Protein AF-A0A239V6V2-F1 (afdb_monomer)

Structure (mmCIF, N/CA/C/O backbone):
data_AF-A0A239V6V2-F1
#
_entry.id   AF-A0A239V6V2-F1
#
loop_
_atom_site.group_PDB
_atom_site.id
_atom_site.type_symbol
_atom_site.label_atom_id
_atom_site.label_alt_id
_atom_site.label_comp_id
_atom_site.label_asym_id
_atom_site.label_entity_id
_atom_site.label_seq_id
_atom_site.pdbx_PDB_ins_code
_atom_site.Cartn_x
_atom_site.Cartn_y
_atom_site.Cartn_z
_atom_site.occupancy
_atom_site.B_iso_or_equiv
_atom_site.auth_seq_id
_atom_site.auth_comp_id
_atom_site.auth_asym_id
_atom_site.auth_atom_id
_atom_site.pdbx_PDB_model_num
ATOM 1 N N . MET A 1 1 ? -38.217 -16.674 -30.788 1.00 39.78 1 MET A N 1
ATOM 2 C CA . MET A 1 1 ? -37.330 -15.837 -29.953 1.00 39.78 1 MET A CA 1
ATOM 3 C C . MET A 1 1 ? -36.295 -15.207 -30.870 1.00 39.78 1 MET A C 1
ATOM 5 O O . MET A 1 1 ? -35.362 -15.869 -31.295 1.00 39.78 1 MET A O 1
ATOM 9 N N . THR A 1 2 ? -36.554 -13.978 -31.305 1.00 39.53 2 THR A N 1
ATOM 10 C CA . THR A 1 2 ? -35.719 -13.227 -32.250 1.00 39.53 2 THR A CA 1
ATOM 11 C C . THR A 1 2 ? -34.692 -12.408 -31.475 1.00 39.53 2 THR A C 1
ATOM 13 O O . THR A 1 2 ? -35.065 -11.513 -30.722 1.00 39.53 2 THR A O 1
ATOM 16 N N . HIS A 1 3 ? -33.405 -12.705 -31.650 1.00 40.75 3 HIS A N 1
ATOM 17 C CA . HIS A 1 3 ? -32.315 -11.921 -31.071 1.00 40.75 3 HIS A CA 1
ATOM 18 C C . HIS A 1 3 ? -32.108 -10.639 -31.889 1.00 40.75 3 HIS A C 1
ATOM 20 O O . HIS A 1 3 ? -31.806 -10.706 -33.078 1.00 40.75 3 HIS A O 1
ATOM 26 N N . HIS A 1 4 ? -32.281 -9.471 -31.271 1.00 48.00 4 HIS A N 1
ATOM 27 C CA . HIS A 1 4 ? -31.885 -8.188 -31.856 1.00 48.00 4 HIS A CA 1
ATOM 28 C C . HIS A 1 4 ? -30.461 -7.857 -31.408 1.00 48.00 4 HIS A C 1
ATOM 30 O O . HIS A 1 4 ? -30.205 -7.637 -30.227 1.00 48.00 4 HIS A O 1
ATOM 36 N N . ARG A 1 5 ? -29.527 -7.851 -32.364 1.00 59.03 5 ARG A N 1
ATOM 37 C CA . ARG A 1 5 ? -28.168 -7.339 -32.175 1.00 59.03 5 ARG A CA 1
ATOM 38 C C . ARG A 1 5 ? -28.206 -5.821 -32.342 1.00 59.03 5 ARG A C 1
ATOM 40 O O . ARG A 1 5 ? -28.322 -5.340 -33.463 1.00 59.03 5 ARG A O 1
ATOM 47 N N . PHE A 1 6 ? -28.123 -5.081 -31.241 1.00 51.56 6 PHE A N 1
ATOM 48 C CA . PHE A 1 6 ? -27.869 -3.642 -31.269 1.00 51.56 6 PHE A CA 1
ATOM 49 C C . PHE A 1 6 ? -26.359 -3.408 -31.187 1.00 51.56 6 PHE A C 1
ATOM 51 O O . PHE A 1 6 ? -25.752 -3.583 -30.135 1.00 51.56 6 PHE A O 1
ATOM 58 N N . ALA A 1 7 ? -25.754 -3.036 -32.314 1.00 46.84 7 ALA A N 1
ATOM 59 C CA . ALA A 1 7 ? -24.428 -2.436 -32.350 1.00 46.84 7 ALA A CA 1
ATOM 60 C C . ALA A 1 7 ? -24.602 -0.920 -32.183 1.00 46.84 7 ALA A C 1
ATOM 62 O O . ALA A 1 7 ? -25.070 -0.248 -33.100 1.00 46.84 7 ALA A O 1
ATOM 63 N N . ALA A 1 8 ? -24.273 -0.391 -31.006 1.00 47.44 8 ALA A N 1
ATOM 64 C CA . ALA A 1 8 ? -24.189 1.045 -30.771 1.00 47.44 8 ALA A CA 1
ATOM 65 C C . ALA A 1 8 ? -22.711 1.450 -30.798 1.00 47.44 8 ALA A C 1
ATOM 67 O O . ALA A 1 8 ? -21.979 1.235 -29.836 1.00 47.44 8 ALA A O 1
ATOM 68 N N . ALA A 1 9 ? -22.270 1.999 -31.928 1.00 49.59 9 ALA A N 1
ATOM 69 C CA . ALA A 1 9 ? -20.997 2.696 -32.028 1.00 49.59 9 ALA A CA 1
ATOM 70 C C . ALA A 1 9 ? -21.157 4.070 -31.363 1.00 49.59 9 ALA A C 1
ATOM 72 O O . ALA A 1 9 ? -21.858 4.936 -31.886 1.00 49.59 9 ALA A O 1
ATOM 73 N N . VAL A 1 10 ? -20.549 4.255 -30.192 1.00 55.66 10 VAL A N 1
ATOM 74 C CA . VAL A 1 10 ? -20.477 5.561 -29.530 1.00 55.66 10 VAL A CA 1
ATOM 75 C C . VAL A 1 10 ? -19.143 6.196 -29.895 1.00 55.66 10 VAL A C 1
ATOM 77 O O . VAL A 1 10 ? -18.094 5.841 -29.366 1.00 55.66 10 VAL A O 1
ATOM 80 N N . SER A 1 11 ? -19.194 7.127 -30.842 1.00 51.78 11 SER A N 1
ATOM 81 C CA . SER A 1 11 ? -18.078 7.994 -31.205 1.00 51.78 11 SER A CA 1
ATOM 82 C C . SER A 1 11 ? -17.883 9.037 -30.103 1.00 51.78 11 SER A C 1
ATOM 84 O O . SER A 1 11 ? -18.694 9.952 -29.964 1.00 51.78 11 SER A O 1
ATOM 86 N N . LEU A 1 12 ? -16.824 8.902 -29.304 1.00 58.75 12 LEU A N 1
ATOM 87 C CA . LEU A 1 12 ? -16.476 9.869 -28.263 1.00 58.75 12 LEU A CA 1
ATOM 88 C C . LEU A 1 12 ? -15.606 10.983 -28.864 1.00 58.75 12 LEU A C 1
ATOM 90 O O . LEU A 1 12 ? -14.390 10.855 -28.985 1.00 58.75 12 LEU A O 1
ATOM 94 N N . THR A 1 13 ? -16.233 12.083 -29.279 1.00 53.97 13 THR A N 1
ATOM 95 C CA . THR A 1 13 ? -15.527 13.302 -29.700 1.00 53.97 13 THR A CA 1
ATOM 96 C C . THR A 1 13 ? -15.156 14.118 -28.462 1.00 53.97 13 THR A C 1
ATOM 98 O O . THR A 1 13 ? -16.008 14.767 -27.860 1.00 53.97 13 THR A O 1
ATOM 101 N N . CYS A 1 14 ? -13.884 14.085 -28.066 1.00 50.19 14 CYS A N 1
ATOM 102 C CA . CYS A 1 14 ? -13.370 14.877 -26.952 1.00 50.19 14 CYS A CA 1
ATOM 103 C C . CYS A 1 14 ? -12.958 16.271 -27.456 1.00 50.19 14 CYS A C 1
ATOM 105 O O . CYS A 1 14 ? -11.919 16.429 -28.093 1.00 50.19 14 CYS A O 1
ATOM 107 N N . ALA A 1 15 ? -13.784 17.289 -27.204 1.00 51.62 15 ALA A N 1
ATOM 108 C CA . ALA A 1 15 ? -13.425 18.685 -27.444 1.00 51.62 15 ALA A CA 1
ATOM 109 C C . ALA A 1 15 ? -12.647 19.227 -26.233 1.00 51.62 15 ALA A C 1
ATOM 111 O O . ALA A 1 15 ? -13.231 19.481 -25.180 1.00 51.62 15 ALA A O 1
ATOM 112 N N . LEU A 1 16 ? -11.330 19.407 -26.372 1.00 58.69 16 LEU A N 1
ATOM 113 C CA . LEU A 1 16 ? -10.524 20.134 -25.389 1.00 58.69 16 LEU A CA 1
ATOM 114 C C . LEU A 1 16 ? -10.791 21.638 -25.532 1.00 58.69 16 LEU A C 1
ATOM 116 O O . LEU A 1 16 ? -10.367 22.267 -26.501 1.00 58.69 16 LEU A O 1
ATOM 120 N N . ALA A 1 17 ? -11.458 22.231 -24.544 1.00 56.56 17 ALA A N 1
ATOM 121 C CA . ALA A 1 17 ? -11.473 23.676 -24.367 1.00 56.56 17 ALA A CA 1
ATOM 122 C C . ALA A 1 17 ? -10.225 24.093 -23.570 1.00 56.56 17 ALA A C 1
ATOM 124 O O . ALA A 1 17 ? -10.177 23.936 -22.351 1.00 56.56 17 ALA A O 1
ATOM 125 N N . LEU A 1 18 ? -9.210 24.634 -24.253 1.00 52.28 18 LEU A N 1
ATOM 126 C CA . LEU A 1 18 ? -8.136 25.381 -23.596 1.00 52.28 18 LEU A CA 1
ATOM 127 C C . LEU A 1 18 ? -8.706 26.716 -23.098 1.00 52.28 18 LEU A C 1
ATOM 129 O O . LEU A 1 18 ? -8.823 27.680 -23.855 1.00 52.28 18 LEU A O 1
ATOM 133 N N . ALA A 1 19 ? -9.027 26.789 -21.810 1.00 59.28 19 ALA A N 1
ATOM 134 C CA . ALA A 1 19 ? -9.155 28.063 -21.120 1.00 59.28 19 ALA A CA 1
ATOM 135 C C . ALA A 1 19 ? -7.745 28.628 -20.882 1.00 59.28 19 ALA A C 1
ATOM 137 O O . ALA A 1 19 ? -7.104 28.364 -19.867 1.00 59.28 19 ALA A O 1
ATOM 138 N N . GLY A 1 20 ? -7.243 29.384 -21.859 1.00 42.19 20 GLY A N 1
ATOM 139 C CA . GLY A 1 20 ? -6.102 30.267 -21.665 1.00 42.19 20 GLY A CA 1
ATOM 140 C C . GLY A 1 20 ? -6.514 31.447 -20.789 1.00 42.19 20 GLY A C 1
ATOM 141 O O . GLY A 1 20 ? -7.475 32.145 -21.108 1.00 42.19 20 GLY A O 1
ATOM 142 N N . CYS A 1 21 ? -5.782 31.685 -19.702 1.00 54.56 21 CYS A N 1
ATOM 143 C CA . CYS A 1 21 ? -5.901 32.919 -18.937 1.00 54.56 21 CYS A CA 1
ATOM 144 C C . CYS A 1 21 ? -4.622 33.738 -19.094 1.00 54.56 21 CYS A C 1
ATOM 146 O O . CYS A 1 21 ? -3.504 33.241 -18.949 1.00 54.56 21 CYS A O 1
ATOM 148 N N . GLY A 1 22 ? -4.839 34.984 -19.496 1.00 42.94 22 GLY A N 1
ATOM 149 C CA . GLY A 1 22 ? -3.859 35.910 -20.023 1.00 42.94 22 GLY A CA 1
ATOM 150 C C . GLY A 1 22 ? -2.953 36.572 -18.985 1.00 42.94 22 GLY A C 1
ATOM 151 O O . GLY A 1 22 ? -3.259 36.720 -17.808 1.00 42.94 22 GLY A O 1
ATOM 152 N N . LYS A 1 23 ? -1.826 36.999 -19.546 1.00 44.81 23 LYS A N 1
ATOM 153 C CA . LYS A 1 23 ? -0.711 37.821 -19.073 1.00 44.81 23 LYS A CA 1
ATOM 154 C C . LYS A 1 23 ? -1.104 39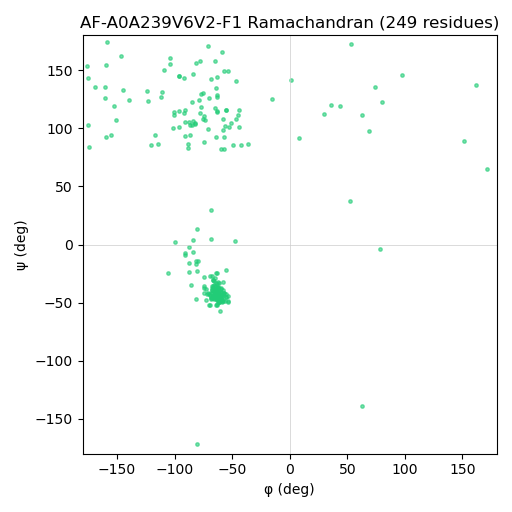.116 -18.335 1.00 44.81 23 LYS A C 1
ATOM 156 O O . LYS A 1 23 ? -1.894 39.893 -18.858 1.00 44.81 23 LYS A O 1
ATOM 161 N N . SER A 1 24 ? -0.364 39.440 -17.268 1.00 48.59 24 SER A N 1
ATOM 162 C CA . SER A 1 24 ? -0.141 40.822 -16.802 1.00 48.59 24 SER A CA 1
ATOM 163 C C . SER A 1 24 ? 1.362 41.118 -16.726 1.00 48.59 24 SER A C 1
ATOM 165 O O . SER A 1 24 ? 2.141 40.302 -16.236 1.00 48.59 24 SER A O 1
ATOM 167 N N . ALA A 1 25 ? 1.775 42.257 -17.285 1.00 57.06 25 ALA A N 1
ATOM 168 C CA . ALA A 1 25 ? 3.162 42.701 -17.447 1.00 57.06 25 ALA A CA 1
ATOM 169 C C . ALA A 1 25 ? 3.551 43.791 -16.424 1.00 57.06 25 ALA A C 1
ATOM 171 O O . ALA A 1 25 ? 2.675 44.546 -16.005 1.00 57.06 25 ALA A O 1
ATOM 172 N N . PRO A 1 26 ? 4.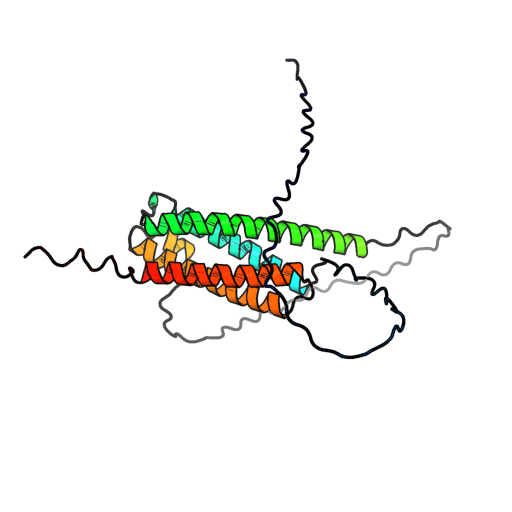846 43.954 -16.090 1.00 52.06 26 PRO A N 1
ATOM 173 C CA . PRO A 1 26 ? 5.375 45.200 -15.534 1.00 52.06 26 PRO A CA 1
ATOM 174 C C . PRO A 1 26 ? 6.021 46.121 -16.596 1.00 52.06 26 PRO A C 1
ATOM 176 O O . PRO A 1 26 ? 6.627 45.662 -17.564 1.00 52.06 26 PRO A O 1
ATOM 179 N N . SER A 1 27 ? 5.853 47.430 -16.375 1.00 56.12 27 SER A N 1
ATOM 180 C CA . SER A 1 27 ? 6.278 48.593 -17.185 1.00 56.12 27 SER A CA 1
ATOM 181 C C . SER A 1 27 ? 7.803 48.880 -17.196 1.00 56.12 27 SER A C 1
ATOM 183 O O . SER A 1 27 ? 8.538 48.269 -16.421 1.00 56.12 27 SER A O 1
ATOM 185 N N . PRO A 1 28 ? 8.297 49.805 -18.060 1.00 62.62 28 PRO A N 1
ATOM 186 C CA . PRO A 1 28 ? 9.670 49.803 -18.581 1.00 62.62 28 PRO A CA 1
ATOM 187 C C . PRO A 1 28 ? 10.623 50.842 -17.960 1.00 62.62 28 PRO A C 1
ATOM 189 O O . PRO A 1 28 ? 10.198 51.893 -17.481 1.00 62.62 28 PRO A O 1
ATOM 192 N N . SER A 1 29 ? 11.933 50.606 -18.105 1.00 47.47 29 SER A N 1
ATOM 193 C CA . SER A 1 29 ? 12.955 51.650 -18.319 1.00 47.47 29 SER A CA 1
ATOM 194 C C . SER A 1 29 ? 14.242 51.074 -18.946 1.00 47.47 29 SER A C 1
ATOM 196 O O . SER A 1 29 ? 14.485 49.874 -18.805 1.00 47.47 29 SER A O 1
ATOM 198 N N . PRO A 1 30 ? 15.042 51.885 -19.675 1.00 64.19 30 PRO A N 1
ATOM 199 C CA . PRO A 1 30 ? 15.992 51.395 -20.675 1.00 64.19 30 PRO A CA 1
ATOM 200 C C . PRO A 1 30 ? 17.466 51.532 -20.257 1.00 64.19 30 PRO A C 1
ATOM 202 O O . PRO A 1 30 ? 17.840 52.503 -19.606 1.00 64.19 30 PRO A O 1
ATOM 205 N N . ALA A 1 31 ? 18.325 50.630 -20.744 1.00 39.81 31 ALA A N 1
ATOM 206 C CA . ALA A 1 31 ? 19.741 50.919 -20.988 1.00 39.81 31 ALA A CA 1
ATOM 207 C C . ALA A 1 31 ? 20.371 49.904 -21.965 1.00 39.81 31 ALA A C 1
ATOM 209 O O . ALA A 1 31 ? 20.269 48.698 -21.766 1.00 39.81 31 ALA A O 1
ATOM 210 N N . ASN A 1 32 ? 20.988 50.453 -23.021 1.00 42.81 32 ASN A N 1
ATOM 211 C CA . ASN A 1 32 ? 22.174 50.019 -23.790 1.00 42.81 32 ASN A CA 1
ATOM 212 C C . ASN A 1 32 ? 22.849 48.693 -23.348 1.00 42.81 32 ASN A C 1
ATOM 214 O O . ASN A 1 32 ? 23.082 48.479 -22.168 1.00 42.81 32 ASN A O 1
ATOM 218 N N . THR A 1 33 ? 23.360 47.801 -24.207 1.00 40.97 33 THR A N 1
ATOM 219 C CA . THR A 1 33 ? 24.280 48.039 -25.337 1.00 40.97 33 THR A CA 1
ATOM 220 C C . THR A 1 33 ? 24.495 46.713 -26.107 1.00 40.97 33 THR A C 1
ATOM 222 O O . THR A 1 33 ? 24.610 45.664 -25.484 1.00 40.97 33 THR A O 1
ATOM 225 N N . SER A 1 34 ? 24.606 46.794 -27.438 1.00 46.28 34 SER A N 1
ATOM 226 C CA . SER A 1 34 ? 25.398 45.962 -28.377 1.00 46.28 34 SER A CA 1
ATOM 227 C C . SER A 1 34 ? 25.459 44.422 -28.272 1.00 46.28 34 SER A C 1
ATOM 229 O O . SER A 1 34 ? 26.107 43.883 -27.381 1.00 46.28 34 SER A O 1
ATOM 231 N N . ARG A 1 35 ? 25.013 43.728 -29.339 1.00 46.97 35 ARG A N 1
ATOM 232 C CA . ARG A 1 35 ? 25.716 42.578 -29.975 1.00 46.97 35 ARG A CA 1
ATOM 233 C C . ARG A 1 35 ? 25.066 42.184 -31.319 1.00 46.97 35 ARG A C 1
ATOM 235 O O . ARG A 1 35 ? 23.841 42.096 -31.365 1.00 46.97 35 ARG A O 1
ATOM 242 N N . PRO A 1 36 ? 25.832 41.916 -32.398 1.00 55.00 36 PRO A N 1
ATOM 243 C CA . PRO A 1 36 ? 25.279 41.375 -33.634 1.00 55.00 36 PRO A CA 1
ATOM 244 C C . PRO A 1 36 ? 25.308 39.834 -33.689 1.00 55.00 36 PRO A C 1
ATOM 246 O O . PRO A 1 36 ? 26.242 39.193 -33.216 1.00 55.00 36 PRO A O 1
ATOM 249 N N . ALA A 1 37 ? 24.235 39.314 -34.292 1.00 42.94 37 ALA A N 1
ATOM 250 C CA . ALA A 1 37 ? 24.066 38.169 -35.195 1.00 42.94 37 ALA A CA 1
ATOM 251 C C . ALA A 1 37 ? 24.892 36.866 -35.045 1.00 42.94 37 ALA A C 1
ATOM 253 O O . ALA A 1 37 ? 26.090 36.814 -35.297 1.00 42.94 37 ALA A O 1
ATOM 254 N N . SER A 1 38 ? 24.116 35.793 -34.842 1.00 49.09 38 SER A N 1
ATOM 255 C CA . SER A 1 38 ? 24.070 34.557 -35.643 1.00 49.09 38 SER A CA 1
ATOM 256 C C . SER A 1 38 ? 25.309 33.663 -35.737 1.00 49.09 38 SER A C 1
ATOM 258 O O . SER A 1 38 ? 26.236 33.914 -36.498 1.00 49.09 38 SER A O 1
ATOM 260 N N . SER A 1 39 ? 25.209 32.482 -35.125 1.00 43.06 39 SER A N 1
ATOM 261 C CA . SER A 1 39 ? 25.728 31.253 -35.733 1.00 43.06 39 SER A CA 1
ATOM 262 C C . SER A 1 39 ? 24.762 30.089 -35.505 1.00 43.06 39 SER A C 1
ATOM 264 O O . SER A 1 39 ? 24.313 29.801 -34.401 1.00 43.06 39 SER A O 1
ATOM 266 N N . HIS A 1 40 ? 24.400 29.531 -36.652 1.00 41.03 40 HIS A N 1
ATOM 267 C CA . HIS A 1 40 ? 23.646 28.338 -36.991 1.00 41.03 40 HIS A CA 1
ATOM 268 C C . HIS A 1 40 ? 23.416 27.285 -35.903 1.00 41.03 40 HIS A C 1
ATOM 270 O O . HIS A 1 40 ? 24.335 26.683 -35.356 1.00 41.03 40 HIS A O 1
ATOM 276 N N . ALA A 1 41 ? 22.126 26.998 -35.729 1.00 48.00 41 ALA A N 1
ATOM 277 C CA . ALA A 1 41 ? 21.612 25.751 -35.208 1.00 48.00 41 ALA A CA 1
ATOM 278 C C . ALA A 1 41 ? 22.142 24.569 -36.033 1.00 48.00 41 ALA A C 1
ATOM 280 O O . ALA A 1 41 ? 21.783 24.409 -37.199 1.00 48.00 41 ALA A O 1
ATOM 281 N N . SER A 1 42 ? 22.929 23.710 -35.396 1.00 43.53 42 SER A N 1
ATOM 282 C CA . SER A 1 42 ? 22.875 22.282 -35.683 1.00 43.53 42 SER A CA 1
ATOM 283 C C . SER A 1 42 ? 21.863 21.704 -34.710 1.00 43.53 42 SER A C 1
ATOM 285 O O . SER A 1 42 ? 22.188 21.399 -33.564 1.00 43.53 42 SER A O 1
ATOM 287 N N . ALA A 1 43 ? 20.612 21.609 -35.157 1.00 44.75 43 ALA A N 1
ATOM 288 C CA . ALA A 1 43 ? 19.676 20.676 -34.561 1.00 44.75 43 ALA A CA 1
ATOM 289 C C . ALA A 1 43 ? 20.250 19.284 -34.834 1.00 44.75 43 ALA A C 1
ATOM 291 O O . ALA A 1 43 ? 20.047 18.711 -35.903 1.00 44.75 43 ALA A O 1
ATOM 292 N N . ALA A 1 44 ? 21.034 18.771 -33.887 1.00 40.31 44 ALA A N 1
ATOM 293 C CA . ALA A 1 44 ? 21.152 17.340 -33.750 1.00 40.31 44 ALA A CA 1
ATOM 294 C C . ALA A 1 44 ? 19.719 16.866 -33.526 1.00 40.31 44 ALA A C 1
ATOM 296 O O . ALA A 1 44 ? 19.114 17.125 -32.486 1.00 40.31 44 ALA A O 1
ATOM 297 N N . THR A 1 45 ? 19.155 16.224 -34.542 1.00 42.59 45 THR A N 1
ATOM 298 C CA . THR A 1 45 ? 18.163 15.190 -34.322 1.00 42.59 45 THR A CA 1
ATOM 299 C C . THR A 1 45 ? 18.854 14.159 -33.438 1.00 42.59 45 THR A C 1
ATOM 301 O O . THR A 1 45 ? 19.385 13.162 -33.922 1.00 42.59 45 THR A O 1
ATOM 304 N N . SER A 1 46 ? 18.882 14.413 -32.128 1.00 46.09 46 SER A N 1
ATOM 305 C CA . SER A 1 46 ? 18.666 13.327 -31.199 1.00 46.09 46 SER A CA 1
ATOM 306 C C . SER A 1 46 ? 17.384 12.716 -31.720 1.00 46.09 46 SER A C 1
ATOM 308 O O . SER A 1 46 ? 16.317 13.328 -31.629 1.00 46.09 46 SER A O 1
ATOM 310 N N . GLY A 1 47 ? 17.502 11.563 -32.381 1.00 39.00 47 GLY A N 1
ATOM 311 C CA . GLY A 1 47 ? 16.415 10.618 -32.299 1.00 39.00 47 GLY A CA 1
ATOM 312 C C . GLY A 1 47 ? 16.117 10.590 -30.816 1.00 39.00 47 GLY A C 1
ATOM 313 O O . GLY A 1 47 ? 16.974 10.190 -30.027 1.00 39.00 47 GLY A O 1
ATOM 314 N N . ALA A 1 48 ? 14.988 11.182 -30.426 1.00 42.31 48 ALA A N 1
ATOM 315 C CA . ALA A 1 48 ? 14.355 10.759 -29.211 1.00 42.31 48 ALA A CA 1
ATOM 316 C C . ALA A 1 48 ? 14.247 9.262 -29.453 1.00 42.31 48 ALA A C 1
ATOM 318 O O . ALA A 1 48 ? 13.460 8.824 -30.293 1.00 42.31 48 ALA A O 1
ATOM 319 N N . ALA A 1 49 ? 15.163 8.506 -28.841 1.00 41.38 49 ALA A N 1
ATOM 320 C CA . ALA A 1 49 ? 14.840 7.163 -28.460 1.00 41.38 49 ALA A CA 1
ATOM 321 C C . ALA A 1 49 ? 13.463 7.355 -27.845 1.00 41.38 49 ALA A C 1
ATOM 323 O O . ALA A 1 49 ? 13.308 8.115 -26.884 1.00 41.38 49 ALA A O 1
ATOM 324 N N . THR A 1 50 ? 12.442 6.835 -28.517 1.00 38.34 50 THR A N 1
ATOM 325 C CA . THR A 1 50 ? 11.285 6.347 -27.795 1.00 38.34 50 THR A CA 1
ATOM 326 C C . THR A 1 50 ? 11.932 5.578 -26.661 1.00 38.34 50 THR A C 1
ATOM 328 O O . THR A 1 50 ? 12.611 4.589 -26.937 1.00 38.34 50 THR A O 1
ATOM 331 N N . ALA A 1 51 ? 11.972 6.188 -25.471 1.00 45.09 51 ALA A N 1
ATOM 332 C CA . ALA A 1 51 ? 12.438 5.515 -24.280 1.00 45.09 51 ALA A CA 1
ATOM 333 C C . ALA A 1 51 ? 11.509 4.324 -24.249 1.00 45.09 51 ALA A C 1
ATOM 335 O O . ALA A 1 51 ? 10.300 4.513 -24.125 1.00 45.09 51 ALA A O 1
ATOM 336 N N . ASP A 1 52 ? 12.042 3.187 -24.675 1.00 55.28 52 ASP A N 1
ATOM 337 C CA . ASP A 1 52 ? 11.217 2.055 -25.018 1.00 55.28 52 ASP A CA 1
ATOM 338 C C . ASP A 1 52 ? 10.563 1.709 -23.692 1.00 55.28 52 ASP A C 1
ATOM 340 O O . ASP A 1 52 ? 11.270 1.443 -22.721 1.00 55.28 52 ASP A O 1
ATOM 344 N N . SER A 1 53 ? 9.238 1.848 -23.603 1.00 64.19 53 SER A N 1
ATOM 345 C CA . SER A 1 53 ? 8.451 1.603 -22.388 1.00 64.19 53 SER A CA 1
ATOM 346 C C . SER A 1 53 ? 8.439 0.108 -22.044 1.00 64.19 53 SER A C 1
ATOM 348 O O . SER A 1 53 ? 7.452 -0.409 -21.531 1.00 64.19 53 SER A O 1
ATOM 350 N N . THR A 1 54 ? 9.500 -0.606 -22.401 1.00 78.31 54 THR A N 1
ATOM 351 C CA . THR A 1 54 ? 9.707 -2.034 -22.277 1.00 78.31 54 THR A CA 1
ATOM 352 C C . THR A 1 54 ? 10.229 -2.290 -20.877 1.00 78.31 54 THR A C 1
ATOM 354 O O . THR A 1 54 ? 11.235 -1.711 -20.478 1.00 78.31 54 THR A O 1
ATOM 357 N N . GLY A 1 55 ? 9.531 -3.130 -20.120 1.00 82.62 55 GLY A N 1
ATOM 358 C CA . GLY A 1 55 ? 10.044 -3.618 -18.849 1.00 82.62 55 GLY A CA 1
ATOM 359 C C . GLY A 1 55 ? 11.109 -4.679 -19.071 1.00 82.62 55 GLY A C 1
ATOM 360 O O . GLY A 1 55 ? 10.899 -5.625 -19.839 1.00 82.62 55 GLY A O 1
ATOM 361 N N . ASP A 1 56 ? 12.244 -4.523 -18.403 1.00 89.06 56 ASP A N 1
ATOM 362 C CA . ASP A 1 56 ? 13.280 -5.548 -18.354 1.00 89.06 56 ASP A CA 1
ATOM 363 C C . ASP A 1 56 ? 12.955 -6.654 -17.322 1.00 89.06 56 ASP A C 1
ATOM 365 O O . ASP A 1 56 ? 11.846 -6.760 -16.788 1.00 89.06 56 ASP A O 1
ATOM 369 N N . ALA A 1 57 ? 13.913 -7.548 -17.069 1.00 90.75 57 ALA A N 1
ATOM 370 C CA . ALA A 1 57 ? 13.726 -8.635 -16.112 1.00 90.75 57 ALA A CA 1
ATOM 371 C C . ALA A 1 57 ? 13.588 -8.147 -14.655 1.00 90.75 57 ALA A C 1
ATOM 373 O O . ALA A 1 57 ? 12.903 -8.803 -13.867 1.00 90.75 57 ALA A O 1
ATOM 374 N N . GLU A 1 58 ? 14.221 -7.028 -14.292 1.00 92.56 58 GLU A N 1
ATOM 375 C CA . GLU A 1 58 ? 14.126 -6.432 -12.955 1.00 92.56 58 GLU A CA 1
ATOM 376 C C . GLU A 1 58 ? 12.761 -5.754 -12.773 1.00 92.56 58 GLU A C 1
ATOM 378 O O . GLU A 1 58 ? 12.091 -5.974 -11.759 1.00 92.56 58 GLU A O 1
ATOM 383 N N . ASP A 1 59 ? 12.293 -5.043 -13.801 1.00 96.25 59 ASP A N 1
ATOM 384 C CA . ASP A 1 59 ? 10.966 -4.429 -13.854 1.00 96.25 59 ASP A CA 1
ATOM 385 C C . ASP A 1 59 ? 9.858 -5.484 -13.730 1.00 96.25 59 ASP A C 1
ATOM 387 O O . ASP A 1 59 ? 8.915 -5.332 -12.945 1.00 96.25 59 ASP A O 1
ATOM 391 N N . LEU A 1 60 ? 9.989 -6.603 -14.452 1.00 95.19 60 LEU A N 1
ATOM 392 C CA . LEU A 1 60 ? 9.080 -7.745 -14.321 1.00 95.19 60 LEU A CA 1
ATOM 393 C C . LEU A 1 60 ? 9.133 -8.366 -12.920 1.00 95.19 60 LEU A C 1
ATOM 395 O O . LEU A 1 60 ? 8.097 -8.809 -12.422 1.00 95.19 60 LEU A O 1
ATOM 399 N N . GLY A 1 61 ? 10.300 -8.371 -12.269 1.00 95.81 61 GLY A N 1
ATOM 400 C CA . GLY A 1 61 ? 10.459 -8.799 -10.879 1.00 95.81 61 GLY A CA 1
ATOM 401 C C . GLY A 1 61 ? 9.669 -7.920 -9.906 1.00 95.81 61 GLY A C 1
ATOM 402 O O . GLY A 1 61 ? 8.889 -8.439 -9.105 1.00 95.81 61 GLY A O 1
ATOM 403 N N . TYR A 1 62 ? 9.796 -6.594 -10.027 1.00 97.44 62 TYR A N 1
ATOM 404 C CA . TYR A 1 62 ? 9.010 -5.639 -9.239 1.00 97.44 62 TYR A CA 1
ATOM 405 C C . TYR A 1 62 ? 7.504 -5.832 -9.456 1.00 97.44 62 TYR A C 1
ATOM 407 O O . TYR A 1 62 ? 6.742 -5.944 -8.492 1.00 97.44 62 TYR A O 1
ATOM 415 N N . VAL A 1 63 ? 7.063 -5.919 -10.715 1.00 97.69 63 VAL A N 1
ATOM 416 C CA . VAL A 1 63 ? 5.646 -6.105 -11.051 1.00 97.69 63 VAL A CA 1
ATOM 417 C C . VAL A 1 63 ? 5.112 -7.429 -10.495 1.00 97.69 63 VAL A C 1
ATOM 419 O O . VAL A 1 63 ? 4.040 -7.453 -9.885 1.00 97.69 63 VAL A O 1
ATOM 422 N N . ALA A 1 64 ? 5.859 -8.524 -10.653 1.00 96.44 64 ALA A N 1
ATOM 423 C CA . ALA A 1 64 ? 5.471 -9.840 -10.154 1.00 96.44 64 ALA A CA 1
ATOM 424 C C . ALA A 1 64 ? 5.360 -9.886 -8.622 1.00 96.44 64 ALA A C 1
ATOM 426 O O . ALA A 1 64 ? 4.451 -10.540 -8.115 1.00 96.44 64 ALA A O 1
ATOM 427 N N . ALA A 1 65 ? 6.232 -9.176 -7.899 1.00 96.38 65 ALA A N 1
ATOM 428 C CA . ALA A 1 65 ? 6.178 -9.077 -6.441 1.00 96.38 65 ALA A CA 1
ATOM 429 C C . ALA A 1 65 ? 5.042 -8.162 -5.946 1.00 96.38 65 ALA A C 1
ATOM 431 O O . ALA A 1 65 ? 4.412 -8.436 -4.928 1.00 96.38 65 ALA A O 1
ATOM 432 N N . THR A 1 66 ? 4.748 -7.082 -6.673 1.00 97.81 66 THR A N 1
ATOM 433 C CA . THR A 1 66 ? 3.862 -6.011 -6.185 1.00 97.81 66 THR A CA 1
ATOM 434 C C . THR A 1 66 ? 2.377 -6.269 -6.475 1.00 97.81 66 THR A C 1
ATOM 436 O O . THR A 1 66 ? 1.510 -5.732 -5.783 1.00 97.81 66 THR A O 1
ATOM 439 N N . ILE A 1 67 ? 2.046 -7.090 -7.478 1.00 97.88 67 ILE A N 1
ATOM 440 C CA . ILE A 1 67 ? 0.658 -7.513 -7.743 1.00 97.88 67 ILE A CA 1
ATOM 441 C C . ILE A 1 67 ? 0.052 -8.281 -6.553 1.00 97.88 67 ILE A C 1
ATOM 443 O O . ILE A 1 67 ? -0.953 -7.798 -6.030 1.00 97.88 67 ILE A O 1
ATOM 447 N N . PRO A 1 68 ? 0.637 -9.401 -6.072 1.00 97.19 68 PRO A N 1
ATOM 448 C CA . PRO A 1 68 ? 0.063 -10.139 -4.947 1.00 97.19 68 PRO A CA 1
ATOM 449 C C . PRO A 1 68 ? 0.017 -9.297 -3.667 1.00 97.19 68 PRO A C 1
ATOM 451 O O . PRO A 1 68 ? -0.933 -9.414 -2.902 1.00 97.19 68 PRO A O 1
ATOM 454 N N . LEU A 1 69 ? 0.978 -8.388 -3.474 1.00 95.44 69 LEU A N 1
ATOM 455 C CA . LEU A 1 69 ? 0.990 -7.484 -2.325 1.00 95.44 69 LEU A CA 1
ATOM 456 C C . LEU A 1 69 ? -0.188 -6.486 -2.351 1.00 95.44 69 LEU A C 1
ATOM 458 O O . LEU A 1 69 ? -0.842 -6.267 -1.333 1.00 95.44 69 LEU A O 1
ATOM 462 N N . ASN A 1 70 ? -0.543 -5.935 -3.524 1.00 98.12 70 ASN A N 1
ATOM 463 C CA . ASN A 1 70 ? -1.770 -5.133 -3.645 1.00 98.12 70 ASN A CA 1
ATOM 464 C C . ASN A 1 70 ? -3.032 -5.988 -3.446 1.00 98.12 70 ASN A C 1
ATOM 466 O O . ASN A 1 70 ? -3.995 -5.493 -2.862 1.00 98.12 70 ASN A O 1
ATOM 470 N N . ASP A 1 71 ? -3.052 -7.234 -3.924 1.00 97.56 71 ASP A N 1
ATOM 471 C CA . ASP A 1 71 ? -4.195 -8.131 -3.719 1.00 97.56 71 ASP A CA 1
ATOM 472 C C . ASP A 1 71 ? -4.405 -8.431 -2.223 1.00 97.56 71 ASP A C 1
ATOM 474 O O . ASP A 1 71 ? -5.540 -8.401 -1.744 1.00 97.56 71 ASP A O 1
ATOM 478 N N . GLU A 1 72 ? -3.328 -8.613 -1.457 1.00 96.56 72 GLU A N 1
ATOM 479 C CA . GLU A 1 72 ? -3.388 -8.786 -0.003 1.00 96.56 72 GLU A CA 1
ATOM 480 C C . GLU A 1 72 ? -3.932 -7.539 0.706 1.00 96.56 72 GLU A C 1
ATOM 482 O O . GLU A 1 72 ? -4.848 -7.646 1.524 1.00 96.56 72 GLU A O 1
ATOM 487 N N . ILE A 1 73 ? -3.482 -6.339 0.316 1.00 97.12 73 ILE A N 1
ATOM 488 C CA . ILE A 1 73 ? -4.053 -5.068 0.800 1.00 97.12 73 ILE A CA 1
ATOM 489 C C . ILE A 1 73 ? -5.565 -5.006 0.535 1.00 97.12 73 ILE A C 1
ATOM 491 O O . ILE A 1 73 ? -6.351 -4.552 1.376 1.00 97.12 73 ILE A O 1
ATOM 495 N N . VAL A 1 74 ? -5.996 -5.446 -0.648 1.00 98.12 74 VAL A N 1
ATOM 496 C CA . VAL A 1 74 ? -7.407 -5.460 -1.034 1.00 98.12 74 VAL A CA 1
ATOM 497 C C . VAL A 1 74 ? -8.208 -6.443 -0.176 1.00 98.12 74 VAL A C 1
ATOM 499 O O . VAL A 1 74 ? -9.310 -6.093 0.264 1.00 98.12 74 VAL A O 1
ATOM 502 N N . GLU A 1 75 ? -7.675 -7.634 0.098 1.00 96.81 75 GLU A N 1
ATOM 503 C CA . GLU A 1 75 ? -8.320 -8.626 0.964 1.00 96.81 75 GLU A CA 1
ATOM 504 C C . GLU A 1 75 ? -8.367 -8.183 2.431 1.00 96.81 75 GLU A C 1
ATOM 506 O O . GLU A 1 75 ? -9.439 -8.205 3.048 1.00 96.81 75 GLU A O 1
ATOM 511 N N . ALA A 1 76 ? -7.268 -7.658 2.974 1.00 96.38 76 ALA A N 1
ATOM 512 C CA . ALA A 1 76 ? -7.237 -7.083 4.315 1.00 96.38 76 ALA A CA 1
ATOM 513 C C . ALA A 1 76 ? -8.269 -5.950 4.453 1.00 96.38 76 ALA A C 1
ATOM 515 O O . ALA A 1 76 ? -9.014 -5.873 5.436 1.00 96.38 76 ALA A O 1
ATOM 516 N N . ALA A 1 77 ? -8.396 -5.084 3.445 1.00 98.06 77 ALA A N 1
ATOM 517 C CA . ALA A 1 77 ? -9.415 -4.042 3.442 1.00 98.06 77 ALA A CA 1
ATOM 518 C C . ALA A 1 77 ? -10.850 -4.601 3.361 1.00 98.06 77 ALA A C 1
ATOM 520 O O . ALA A 1 77 ? -11.771 -4.002 3.920 1.00 98.06 77 ALA A O 1
ATOM 521 N N . ARG A 1 78 ? -11.075 -5.743 2.695 1.00 97.12 78 ARG A N 1
ATOM 522 C CA . ARG A 1 78 ? -12.383 -6.423 2.683 1.00 97.12 78 ARG A CA 1
ATOM 523 C C . ARG A 1 78 ? -12.746 -6.980 4.056 1.00 97.12 78 ARG A C 1
ATOM 525 O O . ARG A 1 78 ? -13.899 -6.810 4.448 1.00 97.12 78 ARG A O 1
ATOM 532 N N . LEU A 1 79 ? -11.789 -7.535 4.806 1.00 96.94 79 LEU A N 1
ATOM 533 C CA . LEU A 1 79 ? -12.010 -7.952 6.197 1.00 96.94 79 LEU A CA 1
ATOM 534 C C . LEU A 1 79 ? -12.473 -6.770 7.061 1.00 96.94 79 LEU A C 1
ATOM 536 O O . LEU A 1 79 ? -13.501 -6.858 7.726 1.00 96.94 79 LEU A O 1
ATOM 540 N N . ALA A 1 80 ? -11.807 -5.615 6.980 1.00 97.56 80 ALA A N 1
ATOM 541 C CA . ALA A 1 80 ? -12.215 -4.431 7.749 1.00 97.56 80 ALA A CA 1
ATOM 542 C C . ALA A 1 80 ? -13.609 -3.893 7.390 1.00 97.56 80 ALA A C 1
ATOM 544 O O . ALA A 1 80 ? -14.253 -3.230 8.205 1.00 97.56 80 ALA A O 1
ATOM 545 N N . LEU A 1 81 ? -14.086 -4.169 6.177 1.00 98.12 81 LEU A N 1
ATOM 546 C CA . LEU A 1 81 ? -15.407 -3.757 5.705 1.00 98.12 81 LEU A CA 1
ATOM 547 C C . LEU A 1 81 ? -16.498 -4.797 5.975 1.00 98.12 81 LEU A C 1
ATOM 549 O O . LEU A 1 81 ? -17.680 -4.498 5.787 1.00 98.12 81 LEU A O 1
ATOM 553 N N . ASP A 1 82 ? -16.134 -5.996 6.421 1.00 97.19 82 ASP A N 1
ATOM 554 C CA . ASP A 1 82 ? -17.097 -7.023 6.776 1.00 97.19 82 ASP A CA 1
ATOM 555 C C . ASP A 1 82 ? -17.697 -6.739 8.172 1.00 97.19 82 ASP A C 1
ATOM 557 O O . ASP A 1 82 ? -16.971 -6.633 9.170 1.00 97.19 82 ASP A O 1
ATOM 561 N N . PRO A 1 83 ? -19.038 -6.642 8.289 1.00 96.88 83 PRO A N 1
ATOM 562 C CA . PRO A 1 83 ? -19.712 -6.365 9.557 1.00 96.88 83 PRO A CA 1
ATOM 563 C C . PRO A 1 83 ? -19.375 -7.335 10.699 1.00 96.88 83 PRO A C 1
ATOM 565 O O . PRO A 1 83 ? -19.556 -6.976 11.866 1.00 96.88 83 PRO A O 1
ATOM 568 N N . ARG A 1 84 ? -18.904 -8.553 10.395 1.00 96.25 84 ARG A N 1
ATOM 569 C CA . ARG A 1 84 ? -18.514 -9.569 11.385 1.00 96.25 84 ARG A CA 1
ATOM 570 C C . ARG A 1 84 ? -17.353 -9.108 12.263 1.00 96.25 84 ARG A C 1
ATOM 572 O O . ARG A 1 84 ? -17.398 -9.349 13.469 1.00 96.25 84 ARG A O 1
ATOM 579 N N . HIS A 1 85 ? -16.388 -8.380 11.699 1.00 95.75 85 HIS A N 1
ATOM 580 C CA . HIS A 1 85 ? -15.226 -7.887 12.446 1.00 95.75 85 HIS A CA 1
ATOM 581 C C . HIS A 1 85 ? -15.531 -6.633 13.262 1.00 95.75 85 HIS A C 1
ATOM 583 O O . HIS A 1 85 ? -14.778 -6.295 14.169 1.00 95.75 85 HIS A O 1
ATOM 589 N N . ARG A 1 86 ? -16.663 -5.956 13.014 1.00 96.88 86 ARG A N 1
ATOM 590 C CA . ARG A 1 86 ? -17.096 -4.771 13.782 1.00 96.88 86 ARG A CA 1
ATOM 591 C C . ARG A 1 86 ? -16.008 -3.689 13.883 1.00 96.88 86 ARG A C 1
ATOM 593 O O . ARG A 1 86 ? -15.890 -3.047 14.928 1.00 96.88 86 ARG A O 1
ATOM 600 N N . ALA A 1 87 ? -15.235 -3.502 12.813 1.00 97.50 87 ALA A N 1
ATOM 601 C CA . ALA A 1 87 ? -14.206 -2.472 12.745 1.00 97.50 87 ALA A CA 1
ATOM 602 C C . ALA A 1 87 ? -14.803 -1.076 12.990 1.00 97.50 87 ALA A C 1
ATOM 604 O O . ALA A 1 87 ? -15.966 -0.826 12.643 1.00 97.50 87 ALA A O 1
ATOM 605 N N . SER A 1 88 ? -14.036 -0.150 13.568 1.00 97.69 88 SER A N 1
ATOM 606 C CA . SER A 1 88 ? -14.530 1.214 13.787 1.00 97.69 88 SER A CA 1
ATOM 607 C C . SER A 1 88 ? -14.804 1.952 12.475 1.00 97.69 88 SER A C 1
ATOM 609 O O . SER A 1 88 ? -14.222 1.672 11.428 1.00 97.69 88 SER A O 1
ATOM 611 N N . ALA A 1 89 ? -15.656 2.981 12.532 1.00 97.75 89 ALA A N 1
ATOM 612 C CA . ALA A 1 89 ? -15.957 3.812 11.365 1.00 97.75 89 ALA A CA 1
ATOM 613 C C . ALA A 1 89 ? -14.701 4.477 10.763 1.00 97.75 89 ALA A C 1
ATOM 615 O O . ALA A 1 89 ? -14.629 4.664 9.549 1.00 97.75 89 ALA A O 1
ATOM 616 N N . LYS A 1 90 ? -13.703 4.811 11.598 1.00 97.38 90 LYS A N 1
ATOM 617 C CA . LYS A 1 90 ? -12.422 5.368 11.139 1.00 97.38 90 LYS A CA 1
ATOM 618 C C . LYS A 1 90 ? -11.628 4.323 10.336 1.00 97.38 90 LYS A C 1
ATOM 620 O O . LYS A 1 90 ? -11.140 4.646 9.255 1.00 97.38 90 LYS A O 1
ATOM 625 N N . VAL A 1 91 ? -11.560 3.078 10.821 1.00 98.06 91 VAL A N 1
ATOM 626 C CA . VAL A 1 91 ? -10.904 1.958 10.120 1.00 98.06 91 VAL A CA 1
ATOM 627 C C . VAL A 1 91 ? -11.636 1.605 8.823 1.00 98.06 91 VAL A C 1
ATOM 629 O O . VAL A 1 91 ? -11.004 1.519 7.776 1.00 98.06 91 VAL A O 1
ATOM 632 N N . GLN A 1 92 ? -12.969 1.521 8.833 1.00 98.56 92 GLN A N 1
ATOM 633 C CA . GLN A 1 92 ? -13.761 1.268 7.620 1.00 98.56 92 GLN A CA 1
ATOM 634 C C . GLN A 1 92 ? -13.562 2.350 6.544 1.00 98.56 92 GLN A C 1
ATOM 636 O O . GLN A 1 92 ? -13.498 2.049 5.347 1.00 98.56 92 GLN A O 1
ATOM 641 N N . ALA A 1 93 ? -13.450 3.619 6.950 1.00 98.44 93 ALA A N 1
ATOM 642 C CA . ALA A 1 93 ? -13.177 4.716 6.027 1.00 98.44 93 ALA A CA 1
ATOM 643 C C . ALA A 1 93 ? -11.783 4.586 5.389 1.00 98.44 93 ALA A C 1
ATOM 645 O O . ALA A 1 93 ? -11.664 4.706 4.167 1.00 98.44 93 ALA A O 1
ATOM 646 N N . ALA A 1 94 ? -10.755 4.283 6.191 1.00 98.38 94 ALA A N 1
ATOM 647 C CA . ALA A 1 94 ? -9.403 4.032 5.695 1.00 98.38 94 ALA A CA 1
ATOM 648 C C . ALA A 1 94 ? -9.365 2.824 4.741 1.00 98.38 94 ALA A C 1
ATOM 650 O O . ALA A 1 94 ? -8.897 2.954 3.612 1.00 98.38 94 ALA A O 1
ATOM 651 N N . ALA A 1 95 ? -9.955 1.692 5.140 1.00 98.56 95 ALA A N 1
ATOM 652 C CA . ALA A 1 95 ? -10.039 0.478 4.330 1.00 98.56 95 ALA A CA 1
ATOM 653 C C . ALA A 1 95 ? -10.718 0.724 2.972 1.00 98.56 95 ALA A C 1
ATOM 655 O O . ALA A 1 95 ? -10.240 0.269 1.936 1.00 98.56 95 ALA A O 1
ATOM 656 N N . THR A 1 96 ? -11.805 1.504 2.945 1.00 98.75 96 THR A N 1
ATOM 657 C CA . THR A 1 96 ? -12.494 1.856 1.692 1.00 98.75 96 THR A CA 1
ATOM 658 C C . THR A 1 96 ? -11.586 2.617 0.728 1.00 98.75 96 THR A C 1
ATOM 660 O O . THR A 1 96 ? -11.623 2.360 -0.477 1.00 98.75 96 THR A O 1
ATOM 663 N N . GLN A 1 97 ? -10.815 3.577 1.242 1.00 98.44 97 GLN A N 1
ATOM 664 C CA . GLN A 1 97 ? -9.912 4.387 0.430 1.00 98.44 97 GLN A CA 1
ATOM 665 C C . GLN A 1 97 ? -8.740 3.550 -0.086 1.00 98.44 97 GLN A C 1
ATOM 667 O O . GLN A 1 97 ? -8.514 3.525 -1.295 1.00 98.44 97 GLN A O 1
ATOM 672 N N . ILE A 1 98 ? -8.045 2.843 0.810 1.00 98.38 98 ILE A N 1
ATOM 673 C CA . ILE A 1 98 ? -6.845 2.069 0.473 1.00 98.38 98 ILE A CA 1
ATOM 674 C C . ILE A 1 98 ? -7.182 0.964 -0.536 1.00 98.38 98 ILE A C 1
ATOM 676 O O . ILE A 1 98 ? -6.502 0.845 -1.554 1.00 98.38 98 ILE A O 1
ATOM 680 N N . ARG A 1 99 ? -8.301 0.245 -0.343 1.00 98.50 99 ARG A N 1
ATOM 681 C CA . ARG A 1 99 ? -8.754 -0.797 -1.280 1.00 98.50 99 ARG A CA 1
ATOM 682 C C . ARG A 1 99 ? -8.865 -0.286 -2.711 1.00 98.50 99 ARG A C 1
ATOM 684 O O . ARG A 1 99 ? -8.374 -0.928 -3.628 1.00 98.50 99 ARG A O 1
ATOM 691 N N . ARG A 1 100 ? -9.512 0.868 -2.911 1.00 98.31 100 ARG A N 1
ATOM 692 C CA . ARG A 1 100 ? -9.722 1.419 -4.260 1.00 98.31 100 ARG A CA 1
ATOM 693 C C . ARG A 1 100 ? -8.400 1.712 -4.947 1.00 98.31 100 ARG A C 1
ATOM 695 O O . ARG A 1 100 ? -8.267 1.453 -6.139 1.00 98.31 100 ARG A O 1
ATOM 702 N N . THR A 1 101 ? -7.441 2.273 -4.218 1.00 97.62 101 THR A N 1
ATOM 703 C CA . THR A 1 101 ? -6.163 2.618 -4.830 1.00 97.62 101 THR A CA 1
ATOM 704 C C . THR A 1 101 ? -5.309 1.384 -5.092 1.00 97.62 101 THR A C 1
ATOM 706 O O . THR A 1 101 ? -4.682 1.309 -6.146 1.00 97.62 101 THR A O 1
ATOM 709 N N . ALA A 1 102 ? -5.338 0.394 -4.198 1.00 98.00 102 ALA A N 1
ATOM 710 C CA . ALA A 1 102 ? -4.677 -0.889 -4.414 1.00 98.00 102 ALA A CA 1
ATOM 711 C C . ALA A 1 102 ? -5.254 -1.635 -5.633 1.00 98.00 102 ALA A C 1
ATOM 713 O O . ALA A 1 102 ? -4.487 -2.082 -6.480 1.00 98.00 102 ALA A O 1
ATOM 714 N N . GLU A 1 103 ? -6.583 -1.657 -5.806 1.00 98.12 103 GLU A N 1
ATOM 715 C CA . GLU A 1 103 ? -7.244 -2.230 -6.993 1.00 98.12 103 GLU A CA 1
ATOM 716 C C . GLU A 1 103 ? -6.775 -1.550 -8.295 1.00 98.12 103 GLU A C 1
ATOM 718 O O . GLU A 1 103 ? -6.467 -2.224 -9.279 1.00 98.12 103 GLU A O 1
ATOM 723 N N . VAL A 1 104 ? -6.672 -0.214 -8.305 1.00 98.12 104 VAL A N 1
ATOM 724 C CA . VAL A 1 104 ? -6.180 0.538 -9.475 1.00 98.12 104 VAL A CA 1
ATOM 725 C C . VAL A 1 104 ? -4.713 0.215 -9.774 1.00 98.12 104 VAL A C 1
ATOM 727 O O . VAL A 1 104 ? -4.364 0.003 -10.937 1.00 98.12 104 VAL A O 1
ATOM 730 N N . ARG A 1 105 ? -3.852 0.144 -8.751 1.00 97.75 105 ARG A N 1
ATOM 731 C CA . ARG A 1 105 ? -2.434 -0.206 -8.936 1.00 97.75 105 ARG A CA 1
ATOM 732 C C . ARG A 1 105 ? -2.254 -1.637 -9.432 1.00 97.75 105 ARG A C 1
ATOM 734 O O . ARG A 1 105 ? -1.510 -1.833 -10.388 1.00 97.75 105 ARG A O 1
ATOM 741 N N . ALA A 1 106 ? -2.949 -2.609 -8.839 1.00 98.06 106 ALA A N 1
ATOM 742 C CA . ALA A 1 106 ? -2.886 -4.012 -9.254 1.00 98.06 106 ALA A CA 1
ATOM 743 C C . ALA A 1 106 ? -3.290 -4.187 -10.727 1.00 98.06 106 ALA A C 1
ATOM 745 O O . ALA A 1 106 ? -2.619 -4.896 -11.481 1.00 98.06 106 ALA A O 1
ATOM 746 N N . ALA A 1 107 ? -4.346 -3.488 -11.160 1.00 98.25 107 ALA A N 1
ATOM 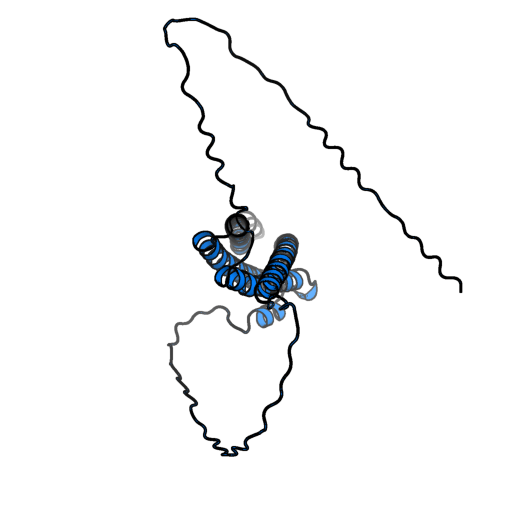747 C CA . ALA A 1 107 ? -4.796 -3.511 -12.548 1.00 98.25 107 ALA A CA 1
ATOM 748 C C . ALA A 1 107 ? -3.748 -2.932 -13.512 1.00 98.25 107 ALA A C 1
ATOM 750 O O . ALA A 1 107 ? -3.489 -3.517 -14.564 1.00 98.25 107 ALA A O 1
ATOM 751 N N . MET A 1 108 ? -3.118 -1.810 -13.153 1.00 97.75 108 MET A N 1
ATOM 752 C CA . MET A 1 108 ? -2.090 -1.192 -13.993 1.00 97.75 108 MET A CA 1
ATOM 753 C C . MET A 1 108 ? -0.825 -2.051 -14.087 1.00 97.75 108 MET A C 1
ATOM 755 O O . MET A 1 108 ? -0.342 -2.302 -15.187 1.00 97.75 108 MET A O 1
ATOM 759 N N . LEU A 1 109 ? -0.344 -2.570 -12.954 1.00 98.00 109 LEU A N 1
ATOM 760 C CA . LEU A 1 109 ? 0.802 -3.480 -12.902 1.00 98.00 109 LEU A CA 1
ATOM 761 C C . LEU A 1 109 ? 0.549 -4.754 -13.718 1.00 98.00 109 LEU A C 1
ATOM 763 O O . LEU A 1 109 ? 1.422 -5.206 -14.454 1.00 98.00 109 LEU A O 1
ATOM 767 N N . THR A 1 110 ? -0.666 -5.303 -13.647 1.00 98.00 110 THR A N 1
ATOM 768 C CA . THR A 1 110 ? -1.075 -6.444 -14.478 1.00 98.00 110 THR A CA 1
ATOM 769 C C . THR A 1 110 ? -1.022 -6.101 -15.966 1.00 98.00 110 THR A C 1
ATOM 771 O O . THR A 1 110 ? -0.482 -6.881 -16.744 1.00 98.00 110 THR A O 1
ATOM 774 N N . SER A 1 111 ? -1.516 -4.922 -16.357 1.00 97.50 111 SER A N 1
ATOM 775 C CA . SER A 1 111 ? -1.461 -4.470 -17.751 1.00 97.50 111 SER A CA 1
ATOM 776 C C . SER A 1 111 ? -0.023 -4.373 -18.267 1.00 97.50 111 SER A C 1
ATOM 778 O O . SER A 1 111 ? 0.258 -4.858 -19.360 1.00 97.50 111 SER A O 1
ATOM 780 N N . TRP A 1 112 ? 0.890 -3.793 -17.482 1.00 96.62 112 TRP A N 1
ATOM 781 C CA . TRP A 1 112 ? 2.305 -3.700 -17.851 1.00 96.62 112 TRP A CA 1
ATOM 782 C C . TRP A 1 112 ? 2.978 -5.064 -17.950 1.00 96.62 112 TRP A C 1
ATOM 784 O O . TRP A 1 112 ? 3.660 -5.329 -18.936 1.00 96.62 112 TRP A O 1
ATOM 794 N N . ARG A 1 113 ? 2.735 -5.968 -16.990 1.00 96.56 113 ARG A N 1
ATOM 795 C CA . ARG A 1 113 ? 3.247 -7.346 -17.055 1.00 96.56 113 ARG A CA 1
ATOM 796 C C . ARG A 1 113 ? 2.862 -8.024 -18.364 1.00 96.56 113 ARG A C 1
ATOM 798 O O . ARG A 1 113 ? 3.708 -8.637 -19.016 1.00 96.56 113 ARG A O 1
ATOM 805 N N . ASP A 1 114 ? 1.583 -7.938 -18.719 1.00 95.38 114 ASP A N 1
ATOM 806 C CA . ASP A 1 114 ? 1.037 -8.619 -19.885 1.00 95.38 114 ASP A CA 1
ATOM 807 C C . ASP A 1 114 ? 1.611 -8.019 -21.176 1.00 95.38 114 ASP A C 1
ATOM 809 O O . ASP A 1 114 ? 1.982 -8.764 -22.085 1.00 95.38 114 ASP A O 1
ATOM 813 N N . GLU A 1 115 ? 1.724 -6.691 -21.256 1.00 94.06 115 GLU A N 1
ATOM 814 C CA . GLU A 1 115 ? 2.325 -5.984 -22.392 1.00 94.06 115 GLU A CA 1
ATOM 815 C C . GLU A 1 115 ? 3.810 -6.328 -22.567 1.00 94.06 115 GLU A C 1
ATOM 817 O O . GLU A 1 115 ? 4.228 -6.753 -23.646 1.00 94.06 115 GLU A O 1
ATOM 822 N N . TRP A 1 116 ? 4.609 -6.213 -21.505 1.00 94.00 116 TRP A N 1
ATOM 823 C CA . TRP A 1 116 ? 6.050 -6.466 -21.562 1.00 94.00 116 TRP A CA 1
ATOM 824 C C . TRP A 1 116 ? 6.368 -7.925 -21.890 1.00 94.00 116 TRP A C 1
ATOM 826 O O . TRP A 1 116 ? 7.259 -8.197 -22.695 1.00 94.00 116 TRP A O 1
ATOM 836 N N . THR A 1 117 ? 5.585 -8.868 -21.355 1.00 91.25 117 THR A N 1
ATOM 837 C CA . THR A 1 117 ? 5.729 -10.295 -21.681 1.00 91.25 117 THR A CA 1
ATOM 838 C C . THR A 1 117 ? 5.432 -10.561 -23.160 1.00 91.25 117 THR A C 1
ATOM 840 O O . THR A 1 117 ? 6.206 -11.244 -23.829 1.00 91.25 117 THR A O 1
ATOM 843 N N . GLN A 1 118 ? 4.363 -9.974 -23.711 1.00 89.00 118 GLN A N 1
ATOM 844 C CA . GLN A 1 118 ? 4.029 -10.115 -25.134 1.00 89.00 118 GLN A CA 1
ATOM 845 C C . GLN A 1 118 ? 5.105 -9.510 -26.046 1.00 89.00 118 GLN A C 1
ATOM 847 O O . GLN A 1 118 ? 5.462 -10.111 -27.062 1.00 89.00 118 GLN A O 1
ATOM 852 N N . ASN A 1 119 ? 5.651 -8.347 -25.686 1.00 87.25 119 ASN A N 1
ATOM 853 C CA . ASN A 1 119 ? 6.722 -7.703 -26.449 1.00 87.25 119 ASN A CA 1
ATOM 854 C C . ASN A 1 119 ? 8.004 -8.561 -26.444 1.00 87.25 119 ASN A C 1
ATOM 856 O O . ASN A 1 119 ? 8.659 -8.718 -27.482 1.00 87.25 119 ASN A O 1
ATOM 860 N N . ALA A 1 120 ? 8.328 -9.195 -25.313 1.00 84.94 120 ALA A N 1
ATOM 861 C CA . ALA A 1 120 ? 9.445 -10.133 -25.210 1.00 84.94 120 ALA A CA 1
ATOM 862 C C . ALA A 1 120 ? 9.248 -11.386 -26.092 1.00 84.94 120 ALA A C 1
ATOM 864 O O . ALA A 1 120 ? 10.171 -11.823 -26.780 1.00 84.94 120 ALA A O 1
ATOM 865 N N . GLU A 1 121 ? 8.037 -11.945 -2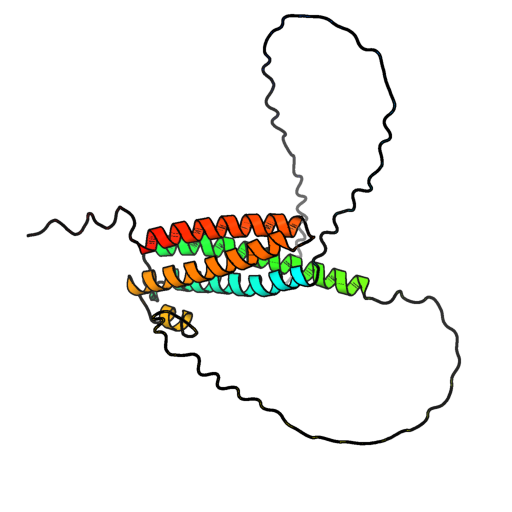6.153 1.00 84.56 121 GLU A N 1
ATOM 866 C CA . GLU A 1 121 ? 7.737 -13.093 -27.023 1.00 84.56 121 GLU A CA 1
ATOM 867 C C . GLU A 1 121 ? 7.810 -12.736 -28.517 1.00 84.56 121 GLU A C 1
ATOM 869 O O . GLU A 1 121 ? 8.313 -13.520 -29.328 1.00 84.56 121 GLU A O 1
ATOM 874 N N . GLN A 1 122 ? 7.342 -11.543 -28.894 1.00 80.25 122 GLN A N 1
ATOM 875 C CA . GLN A 1 122 ? 7.378 -11.064 -30.279 1.00 80.25 122 GLN A CA 1
ATOM 876 C C . GLN A 1 122 ? 8.804 -10.814 -30.776 1.00 80.25 122 GLN A C 1
ATOM 878 O O . GLN A 1 122 ? 9.102 -11.091 -31.939 1.00 80.25 122 GLN A O 1
ATOM 883 N N . THR A 1 123 ? 9.693 -10.331 -29.905 1.00 77.81 123 THR A N 1
ATOM 884 C CA . THR A 1 123 ? 11.116 -10.141 -30.231 1.00 77.81 123 THR A CA 1
ATOM 885 C C . THR A 1 123 ? 11.888 -11.464 -30.271 1.00 77.81 123 THR A C 1
ATOM 887 O O . THR A 1 123 ? 12.842 -11.588 -31.041 1.00 77.81 123 THR A O 1
ATOM 890 N N . ALA A 1 124 ? 11.450 -12.478 -29.517 1.00 72.88 124 ALA A N 1
ATOM 891 C CA . ALA A 1 124 ? 12.023 -13.825 -29.529 1.00 72.88 124 ALA A CA 1
ATOM 892 C C . ALA A 1 124 ? 11.522 -14.718 -30.684 1.00 72.88 124 ALA A C 1
ATOM 894 O O . ALA A 1 124 ? 12.139 -15.748 -30.982 1.00 72.88 124 ALA A O 1
ATOM 895 N N . ALA A 1 125 ? 10.416 -14.363 -31.346 1.00 59.00 125 ALA A N 1
ATOM 896 C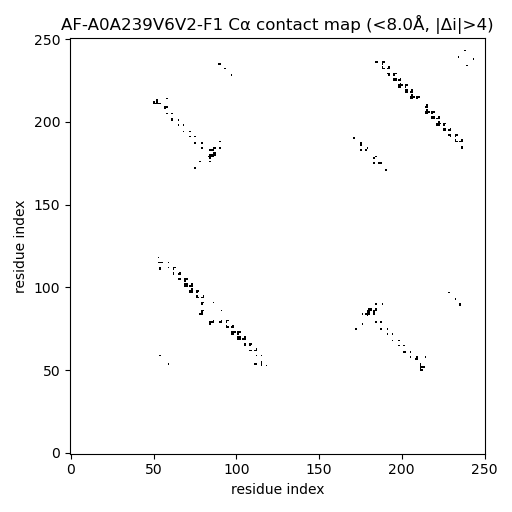 CA . ALA A 1 125 ? 9.883 -15.144 -32.456 1.00 59.00 125 ALA A CA 1
ATOM 897 C C . ALA A 1 125 ? 10.885 -15.181 -33.632 1.00 59.00 125 ALA A C 1
ATOM 899 O O . ALA A 1 125 ? 11.324 -14.132 -34.112 1.00 59.00 125 ALA A O 1
ATOM 900 N N . PRO A 1 126 ? 11.252 -16.370 -34.152 1.00 57.97 126 PRO A N 1
ATOM 901 C CA . PRO A 1 126 ? 12.196 -16.459 -35.253 1.00 57.97 126 PRO A CA 1
ATOM 902 C C . PRO A 1 126 ? 11.603 -15.779 -36.484 1.00 57.97 126 PRO A C 1
ATOM 904 O O . PRO A 1 126 ? 10.485 -16.093 -36.906 1.00 57.97 126 PRO A O 1
ATOM 907 N N . THR A 1 127 ? 12.379 -14.873 -37.085 1.00 55.53 127 THR A N 1
ATOM 908 C CA . THR A 1 127 ? 12.119 -14.374 -38.437 1.00 55.53 127 THR A CA 1
ATOM 909 C C . THR A 1 127 ? 11.769 -15.572 -39.316 1.00 55.53 127 THR A C 1
ATOM 911 O O . THR A 1 127 ? 12.553 -16.509 -39.467 1.00 55.53 127 THR A O 1
ATOM 914 N N . LYS A 1 128 ? 10.534 -15.598 -39.827 1.00 52.16 128 LYS A N 1
ATOM 915 C CA . LYS A 1 128 ? 10.073 -16.633 -40.749 1.00 52.16 128 LYS A CA 1
ATOM 916 C C . LYS A 1 128 ? 11.007 -16.607 -41.954 1.00 52.16 128 LYS A C 1
ATOM 918 O O . LYS A 1 128 ? 10.860 -15.759 -42.831 1.00 52.16 128 LYS A O 1
ATOM 923 N N . ALA A 1 129 ? 11.977 -17.517 -41.959 1.00 48.31 129 ALA A N 1
ATOM 924 C CA . ALA A 1 129 ? 12.902 -17.712 -43.054 1.00 48.31 129 ALA A CA 1
ATOM 925 C C . ALA A 1 129 ? 12.090 -17.968 -44.327 1.00 48.31 129 ALA A C 1
ATOM 927 O O . ALA A 1 129 ? 11.342 -18.944 -44.434 1.00 48.31 129 ALA A O 1
ATOM 928 N N . THR A 1 130 ? 12.206 -17.048 -45.276 1.00 48.12 130 THR A N 1
ATOM 929 C CA . THR A 1 130 ? 11.790 -17.261 -46.653 1.00 48.12 130 THR A CA 1
ATOM 930 C C . THR A 1 130 ? 12.654 -18.353 -47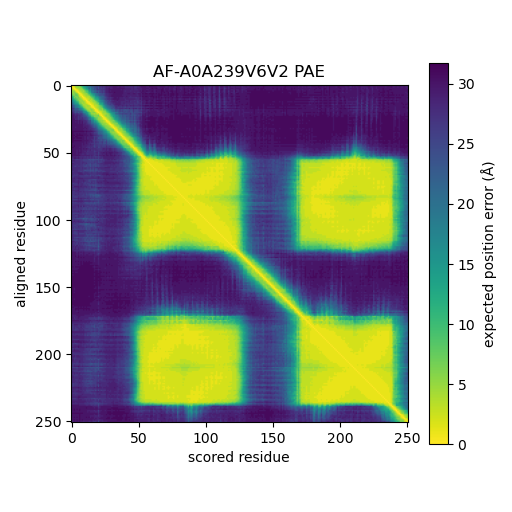.285 1.00 48.12 130 THR A C 1
ATOM 932 O O . THR A 1 130 ? 13.856 -18.182 -47.469 1.00 48.12 130 THR A O 1
ATOM 935 N N . ASP A 1 131 ? 11.944 -19.418 -47.653 1.00 52.09 131 ASP A N 1
ATOM 936 C CA . ASP A 1 131 ? 12.092 -20.294 -48.818 1.00 52.09 131 ASP A CA 1
ATOM 937 C C . ASP A 1 131 ? 12.843 -21.643 -48.769 1.00 52.09 131 ASP A C 1
ATOM 939 O O . ASP A 1 131 ? 13.791 -21.843 -48.009 1.00 52.09 131 ASP A O 1
ATOM 943 N N . PRO A 1 132 ? 12.352 -22.626 -49.570 1.00 64.81 132 PRO A N 1
ATOM 944 C CA . PRO A 1 132 ? 12.464 -24.052 -49.296 1.00 64.81 132 PRO A CA 1
ATOM 945 C C . PRO A 1 132 ? 13.413 -24.765 -50.270 1.00 64.81 132 PRO A C 1
ATOM 947 O O . PRO A 1 132 ? 13.254 -24.688 -51.486 1.00 64.81 132 PRO A O 1
ATOM 950 N N . ALA A 1 133 ? 14.340 -25.576 -49.755 1.00 44.22 133 ALA A N 1
ATOM 951 C CA . ALA A 1 133 ? 15.067 -26.540 -50.582 1.00 44.22 133 ALA A CA 1
ATOM 952 C C . ALA A 1 133 ? 15.596 -27.741 -49.774 1.00 44.22 133 ALA A C 1
ATOM 954 O O . ALA A 1 133 ? 16.674 -27.719 -49.198 1.00 44.22 133 ALA A O 1
ATOM 955 N N . LYS A 1 134 ? 14.796 -28.812 -49.767 1.00 46.66 134 LYS A N 1
ATOM 956 C CA . LYS A 1 134 ? 15.165 -30.186 -50.164 1.00 46.66 134 LYS A CA 1
ATOM 957 C C . LYS A 1 134 ? 16.635 -30.626 -49.964 1.00 46.66 134 LYS A C 1
ATOM 959 O O . LYS A 1 134 ? 17.476 -30.307 -50.794 1.00 46.66 134 LYS A O 1
ATOM 964 N N . SER A 1 135 ? 16.878 -31.564 -49.039 1.00 42.12 135 SER A N 1
ATOM 965 C CA . SER A 1 135 ? 17.154 -32.983 -49.378 1.00 42.12 135 SER A CA 1
ATOM 966 C C . SER A 1 135 ? 17.304 -33.882 -48.130 1.00 42.12 135 SER A C 1
ATOM 968 O O . SER A 1 135 ? 17.688 -33.381 -47.076 1.00 42.12 135 SER A O 1
ATOM 970 N N . PRO A 1 136 ? 17.022 -35.202 -48.221 1.00 56.22 136 PRO A N 1
ATOM 971 C CA . PRO A 1 136 ? 16.943 -36.111 -47.078 1.00 56.22 136 PRO A CA 1
ATOM 972 C C . PRO A 1 136 ? 18.251 -36.884 -46.821 1.00 56.22 136 PRO A C 1
ATOM 974 O O . PRO A 1 136 ? 18.925 -37.317 -47.755 1.00 56.22 136 PRO A O 1
ATOM 977 N N . GLY A 1 137 ? 18.561 -37.140 -45.546 1.00 37.00 137 GLY A N 1
ATOM 978 C CA . GLY A 1 137 ? 19.671 -37.986 -45.095 1.00 37.00 137 GLY A CA 1
ATOM 979 C C . GLY A 1 137 ? 19.303 -38.759 -43.822 1.00 37.00 137 GLY A C 1
ATOM 980 O O . GLY A 1 137 ? 18.700 -38.204 -42.915 1.00 37.00 137 GLY A O 1
ATOM 981 N N . LYS A 1 138 ? 19.606 -40.060 -43.825 1.00 50.75 138 LYS A N 1
ATOM 982 C CA . LYS A 1 138 ? 19.113 -41.177 -42.984 1.00 50.75 138 LYS A CA 1
ATOM 983 C C . LYS A 1 138 ? 19.313 -41.085 -41.449 1.00 50.75 138 LYS A C 1
ATOM 985 O O . LYS A 1 138 ? 20.164 -40.336 -40.984 1.00 50.75 138 LYS A O 1
ATOM 990 N N . PRO A 1 139 ? 18.606 -41.947 -40.676 1.00 53.50 139 PRO A N 1
ATOM 991 C CA . PRO A 1 139 ? 18.680 -42.007 -39.218 1.00 53.50 139 PRO A CA 1
ATOM 992 C C . PRO A 1 139 ? 19.857 -42.863 -38.725 1.00 53.50 139 PRO A C 1
ATOM 994 O O . PRO A 1 139 ? 20.166 -43.899 -39.319 1.00 53.50 139 PRO A O 1
ATOM 997 N N . SER A 1 140 ? 20.440 -42.480 -37.587 1.00 44.22 140 SER A N 1
ATOM 998 C CA . SER A 1 140 ? 21.293 -43.359 -36.784 1.00 44.22 140 SER A CA 1
ATOM 999 C C . SER A 1 140 ? 20.741 -43.470 -35.370 1.00 44.22 140 SER A C 1
ATOM 1001 O O . SER A 1 140 ? 20.546 -42.476 -34.675 1.00 44.22 140 SER A O 1
ATOM 1003 N N . ALA A 1 141 ? 20.486 -44.714 -34.981 1.00 47.28 141 ALA A N 1
ATOM 1004 C CA . ALA A 1 141 ? 20.120 -45.129 -33.643 1.00 47.28 141 ALA A CA 1
ATOM 1005 C C . ALA A 1 141 ? 21.297 -44.951 -32.673 1.00 47.28 141 ALA A C 1
ATOM 1007 O O . ALA A 1 141 ? 22.444 -45.235 -33.015 1.00 47.28 141 ALA A O 1
ATOM 1008 N N . GLY A 1 142 ? 20.986 -44.545 -31.445 1.00 37.94 142 GLY A N 1
ATOM 1009 C CA . GLY A 1 142 ? 21.912 -44.512 -30.320 1.00 37.94 142 GLY A CA 1
ATOM 1010 C C . GLY A 1 142 ? 21.120 -44.487 -29.020 1.00 37.94 142 GLY A C 1
ATOM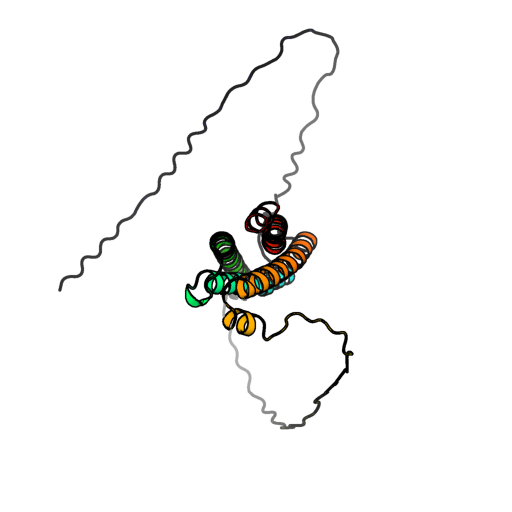 1011 O O . GLY A 1 142 ? 20.692 -43.435 -28.565 1.00 37.94 142 GLY A O 1
ATOM 1012 N N . ARG A 1 143 ? 20.865 -45.674 -28.467 1.00 46.41 143 ARG A N 1
ATOM 1013 C CA . ARG A 1 143 ? 20.155 -45.918 -27.208 1.00 46.41 143 ARG A CA 1
ATOM 1014 C C . ARG A 1 143 ? 21.177 -46.202 -26.117 1.00 46.41 143 ARG A C 1
ATOM 1016 O O . ARG A 1 143 ? 21.736 -47.282 -26.165 1.00 46.41 143 ARG A O 1
ATOM 1023 N N . HIS A 1 144 ? 21.306 -45.340 -25.114 1.00 45.00 144 HIS A N 1
ATOM 1024 C CA . HIS A 1 144 ? 21.764 -45.633 -23.742 1.00 45.00 144 HIS A CA 1
ATOM 1025 C C . HIS A 1 144 ? 21.256 -44.452 -22.894 1.00 45.00 144 HIS A C 1
ATOM 1027 O O . HIS A 1 144 ? 21.341 -43.324 -23.352 1.00 45.00 144 HIS A O 1
ATOM 1033 N N . GLY A 1 145 ? 20.674 -44.555 -21.711 1.00 34.88 145 GLY A N 1
ATOM 1034 C CA . GLY A 1 145 ? 20.544 -45.605 -20.716 1.00 34.88 145 GLY A CA 1
ATOM 1035 C C . GLY A 1 145 ? 20.157 -44.863 -19.429 1.00 34.88 145 GLY A C 1
ATOM 1036 O O . GLY A 1 145 ? 20.661 -43.774 -19.176 1.00 34.88 145 GLY A O 1
ATOM 1037 N N . ALA A 1 146 ? 19.201 -45.399 -18.679 1.00 41.25 146 ALA A N 1
ATOM 1038 C CA . ALA A 1 146 ? 18.712 -44.810 -17.440 1.00 41.25 146 ALA A CA 1
ATOM 1039 C C . ALA A 1 146 ? 19.805 -44.731 -16.362 1.00 41.25 146 ALA A C 1
ATOM 1041 O O . ALA A 1 146 ? 20.576 -45.676 -16.205 1.00 41.25 146 ALA A O 1
ATOM 1042 N N . ALA A 1 147 ? 19.779 -43.667 -15.560 1.00 38.34 147 ALA A N 1
ATOM 1043 C CA . ALA A 1 147 ? 20.223 -43.700 -14.171 1.00 38.34 147 ALA A CA 1
ATOM 1044 C C . ALA A 1 147 ? 19.441 -42.654 -13.367 1.00 38.34 147 ALA A C 1
ATOM 1046 O O . ALA A 1 147 ? 19.624 -41.449 -13.506 1.00 38.34 147 ALA A O 1
ATOM 1047 N N . SER A 1 148 ? 18.528 -43.177 -12.556 1.00 40.88 148 SER A N 1
ATOM 1048 C CA . SER A 1 148 ? 17.981 -42.546 -11.366 1.00 40.88 148 SER A CA 1
ATOM 1049 C C . SER A 1 148 ? 19.021 -42.661 -10.244 1.00 40.88 148 SER A C 1
ATOM 1051 O O . SER A 1 148 ? 19.537 -43.755 -10.024 1.00 40.88 148 SER A O 1
ATOM 1053 N N . ALA A 1 149 ? 19.327 -41.545 -9.580 1.00 39.81 149 ALA A N 1
ATOM 1054 C CA . ALA A 1 149 ? 19.861 -41.408 -8.214 1.00 39.81 149 ALA A CA 1
ATOM 1055 C C . ALA A 1 149 ? 19.900 -39.888 -7.934 1.00 39.81 149 ALA A C 1
ATOM 1057 O O . ALA A 1 149 ? 20.578 -39.166 -8.651 1.00 39.81 149 ALA A O 1
ATOM 1058 N N . SER A 1 150 ? 18.977 -39.306 -7.165 1.00 40.59 150 SER A N 1
ATOM 1059 C CA . SER A 1 150 ? 18.837 -39.322 -5.700 1.00 40.59 150 SER A CA 1
ATOM 1060 C C . SER A 1 150 ? 19.855 -38.439 -4.968 1.00 40.59 150 SER A C 1
ATOM 1062 O O . SER A 1 150 ? 21.059 -38.590 -5.163 1.00 40.59 150 SER A O 1
ATOM 1064 N N . SER A 1 151 ? 19.321 -37.693 -3.986 1.00 39.16 151 SER A N 1
ATOM 1065 C CA . SER A 1 151 ? 19.979 -36.949 -2.884 1.00 39.16 151 SER A CA 1
ATOM 1066 C C . SER A 1 151 ? 20.553 -35.585 -3.303 1.00 39.16 151 SER A C 1
ATOM 1068 O O . SER A 1 151 ? 21.321 -35.509 -4.250 1.00 39.16 151 SER A O 1
ATOM 1070 N N . SER A 1 152 ? 20.168 -34.456 -2.703 1.00 41.69 152 SER A N 1
ATOM 1071 C CA . SER A 1 152 ? 20.066 -34.181 -1.258 1.00 41.69 152 SER A CA 1
ATOM 1072 C C . SER A 1 152 ? 18.995 -33.094 -1.031 1.00 41.69 152 SER A C 1
ATOM 1074 O O . SER A 1 152 ? 19.062 -32.044 -1.655 1.00 41.69 152 SER A O 1
ATOM 1076 N N . GLN A 1 153 ? 17.898 -33.321 -0.301 1.00 44.66 153 GLN A N 1
ATOM 1077 C CA . GLN A 1 153 ? 17.810 -33.173 1.161 1.00 44.66 153 GLN A CA 1
ATOM 1078 C C . GLN A 1 153 ? 19.048 -32.545 1.810 1.00 44.66 153 GLN A C 1
ATOM 1080 O O . GLN A 1 153 ? 19.979 -33.242 2.201 1.00 44.66 153 GLN A O 1
ATOM 1085 N N . LEU A 1 154 ? 19.010 -31.223 1.944 1.00 41.94 154 LEU A N 1
ATOM 1086 C CA . LEU A 1 154 ? 19.711 -30.502 2.993 1.00 41.94 154 LEU A CA 1
ATOM 1087 C C . LEU A 1 154 ? 18.638 -29.816 3.831 1.00 41.94 154 LEU A C 1
ATOM 1089 O O . LEU A 1 154 ? 18.117 -28.764 3.477 1.00 41.94 154 LEU A O 1
ATOM 1093 N N . SER A 1 155 ? 18.263 -30.514 4.899 1.00 45.12 155 SER A N 1
ATOM 1094 C CA . SER A 1 155 ? 17.788 -29.887 6.119 1.00 45.12 155 SER A CA 1
ATOM 1095 C C . SER A 1 155 ? 18.951 -29.066 6.661 1.00 45.12 155 SER A C 1
ATOM 1097 O O . SER A 1 155 ? 19.983 -29.631 7.024 1.00 45.12 155 SER A O 1
ATOM 1099 N N . SER A 1 156 ? 18.784 -27.754 6.672 1.00 45.94 156 SER A N 1
ATOM 1100 C CA . SER A 1 156 ? 19.522 -26.883 7.570 1.00 45.94 156 SER A CA 1
ATOM 1101 C C . SER A 1 156 ? 18.478 -26.300 8.503 1.00 45.94 156 SER A C 1
ATOM 1103 O O . SER A 1 156 ? 17.874 -25.271 8.219 1.00 45.94 156 SER A O 1
ATOM 1105 N N . ASP A 1 157 ? 18.216 -27.048 9.573 1.00 44.75 157 ASP A N 1
ATOM 1106 C CA . ASP A 1 157 ? 17.707 -26.516 10.829 1.00 44.75 157 ASP A CA 1
ATOM 1107 C C . ASP A 1 157 ? 18.741 -25.499 11.337 1.00 44.75 157 ASP A C 1
ATOM 1109 O O . ASP A 1 157 ? 19.635 -25.819 12.121 1.00 44.75 157 ASP A O 1
ATOM 1113 N N . GLU A 1 158 ? 18.675 -24.283 10.805 1.00 50.94 158 GLU A N 1
ATOM 1114 C CA . GLU A 1 158 ? 19.331 -23.121 11.387 1.00 50.94 158 GLU A CA 1
ATOM 1115 C C . GLU A 1 158 ? 18.349 -22.512 12.382 1.00 50.94 158 GLU A C 1
ATOM 1117 O O . GLU A 1 158 ? 17.532 -21.650 12.069 1.00 50.94 158 GLU A O 1
ATOM 1122 N N . ASP A 1 159 ? 18.435 -23.082 13.583 1.00 49.38 159 ASP A N 1
ATOM 1123 C CA . ASP A 1 159 ? 18.171 -22.486 14.889 1.00 49.38 159 ASP A CA 1
ATOM 1124 C C . ASP A 1 159 ? 18.622 -21.013 14.912 1.00 49.38 159 ASP A C 1
ATOM 1126 O O . ASP A 1 159 ? 19.762 -20.682 15.246 1.00 49.38 159 ASP A O 1
ATOM 1130 N N . MET A 1 160 ? 17.727 -20.129 14.470 1.00 54.84 160 MET A N 1
ATOM 1131 C CA . MET A 1 160 ? 17.797 -18.690 14.682 1.00 54.84 160 MET A CA 1
ATOM 1132 C C . MET A 1 160 ? 16.937 -18.399 15.902 1.00 54.84 160 MET A C 1
ATOM 1134 O O . MET A 1 160 ? 15.738 -18.669 15.909 1.00 54.84 160 MET A O 1
ATOM 1138 N N . GLY A 1 161 ? 17.614 -17.934 16.948 1.00 43.91 161 GLY A N 1
ATOM 1139 C CA . GLY A 1 161 ? 17.103 -17.868 18.304 1.00 43.91 161 GLY A CA 1
ATOM 1140 C C . GLY A 1 161 ? 15.768 -17.149 18.461 1.00 43.91 161 GLY A C 1
ATOM 1141 O O . GLY A 1 161 ? 15.468 -16.177 17.770 1.00 43.91 161 GLY A O 1
ATOM 1142 N N . ASP A 1 162 ? 15.037 -17.637 19.463 1.00 42.53 162 ASP A N 1
ATOM 1143 C CA . ASP A 1 162 ? 14.054 -16.915 20.267 1.00 42.53 162 ASP A CA 1
ATOM 1144 C C . ASP A 1 162 ? 14.577 -15.509 20.629 1.00 42.53 162 ASP A C 1
ATOM 1146 O O . ASP A 1 162 ? 15.163 -15.277 21.689 1.00 42.53 162 ASP A O 1
ATOM 1150 N N . GLU A 1 163 ? 14.363 -14.548 19.740 1.00 48.22 163 GLU A N 1
ATOM 1151 C CA . GLU A 1 163 ? 14.068 -13.183 20.139 1.00 48.22 163 GLU A CA 1
ATOM 1152 C C . GLU A 1 163 ? 12.558 -13.025 19.998 1.00 48.22 163 GLU A C 1
ATOM 1154 O O . GLU A 1 163 ? 12.017 -13.072 18.895 1.00 48.22 163 GLU A O 1
ATOM 1159 N N . GLU A 1 164 ? 11.888 -12.892 21.143 1.00 48.75 164 GLU A N 1
ATOM 1160 C CA . GLU A 1 164 ? 10.469 -12.578 21.290 1.00 48.75 164 GLU A CA 1
ATOM 1161 C C . GLU A 1 164 ? 10.088 -11.359 20.432 1.00 48.75 164 GLU A C 1
ATOM 1163 O O . GLU A 1 164 ? 10.042 -10.216 20.895 1.00 48.75 164 GLU A O 1
ATOM 1168 N N . ARG A 1 165 ? 9.770 -11.593 19.161 1.00 42.47 165 ARG A N 1
ATOM 1169 C CA . ARG A 1 165 ? 8.899 -10.719 18.393 1.00 42.47 165 ARG A CA 1
ATOM 1170 C C . ARG A 1 165 ? 7.479 -11.210 18.638 1.00 42.47 165 ARG A C 1
ATOM 1172 O O . ARG A 1 165 ? 6.921 -11.970 17.855 1.00 42.47 165 ARG A O 1
ATOM 1179 N N . ASP A 1 166 ? 6.899 -10.761 19.750 1.00 52.94 166 ASP A N 1
ATOM 1180 C CA . ASP A 1 166 ? 5.445 -10.711 19.913 1.00 52.94 166 ASP A CA 1
ATOM 1181 C C . ASP A 1 166 ? 4.887 -9.856 18.763 1.00 52.94 166 ASP A C 1
ATOM 1183 O O . ASP A 1 166 ? 4.864 -8.625 18.836 1.00 52.94 166 ASP A O 1
ATOM 1187 N N . GLY A 1 167 ? 4.502 -10.489 17.657 1.00 47.72 167 GLY A N 1
ATOM 1188 C CA . GLY A 1 167 ? 3.926 -9.775 16.526 1.00 47.72 167 GLY A CA 1
ATOM 1189 C C . GLY A 1 167 ? 4.175 -10.435 15.182 1.00 47.72 167 GLY A C 1
ATOM 1190 O O . GLY A 1 167 ? 5.109 -10.045 14.481 1.00 47.72 167 GLY A O 1
ATOM 1191 N N . ALA A 1 168 ? 3.234 -11.320 14.847 1.00 48.00 168 ALA A N 1
ATOM 1192 C CA . ALA A 1 168 ? 2.630 -11.445 13.524 1.00 48.00 168 ALA A CA 1
ATOM 1193 C C . ALA A 1 168 ? 3.539 -11.966 12.385 1.00 48.00 168 ALA A C 1
ATOM 1195 O O . ALA A 1 168 ? 4.325 -11.222 11.801 1.00 48.00 168 ALA A O 1
ATOM 1196 N N . ASP A 1 169 ? 3.419 -13.272 12.125 1.00 44.34 169 ASP A N 1
ATOM 1197 C CA . ASP A 1 169 ? 3.777 -13.993 10.894 1.00 44.34 169 ASP A CA 1
ATOM 1198 C C . ASP A 1 169 ? 2.967 -15.320 10.914 1.00 44.34 169 ASP A C 1
ATOM 1200 O O . ASP A 1 169 ? 2.448 -15.718 11.964 1.00 44.34 169 ASP A O 1
ATOM 1204 N N . PRO A 1 170 ? 2.994 -16.153 9.871 1.00 32.59 170 PRO A N 1
ATOM 1205 C CA . PRO A 1 170 ? 1.983 -16.429 8.825 1.00 32.59 170 PRO A CA 1
ATOM 1206 C C . PRO A 1 170 ? 0.508 -16.686 9.244 1.00 32.59 170 PRO A C 1
ATOM 1208 O O . PRO A 1 170 ? -0.337 -16.924 8.378 1.00 32.59 170 PRO A O 1
ATOM 1211 N N . ASP A 1 171 ? 0.175 -16.592 10.534 1.00 51.41 171 ASP A N 1
ATOM 1212 C CA . ASP A 1 171 ? -1.180 -16.584 11.117 1.00 51.41 171 ASP A CA 1
ATOM 1213 C C . ASP A 1 171 ? -1.859 -15.197 11.033 1.00 51.41 171 ASP A C 1
ATOM 1215 O O . ASP A 1 171 ? -2.873 -14.954 11.682 1.00 51.41 171 ASP A O 1
ATOM 1219 N N . ASP A 1 172 ? -1.334 -14.248 10.255 1.00 63.38 172 ASP A N 1
ATOM 1220 C CA . ASP A 1 172 ? -1.728 -12.836 10.362 1.00 63.38 172 ASP A CA 1
ATOM 1221 C C . ASP A 1 172 ? -3.137 -12.553 9.870 1.00 63.38 172 ASP A C 1
ATOM 1223 O O . ASP A 1 172 ? -3.956 -12.009 10.612 1.00 63.38 172 ASP A O 1
ATOM 1227 N N . LEU A 1 173 ? -3.479 -12.980 8.655 1.00 69.94 173 LEU A N 1
ATOM 1228 C CA . LEU A 1 173 ? -4.851 -12.831 8.177 1.00 69.94 173 LEU A CA 1
ATOM 1229 C C . LEU A 1 173 ? -5.829 -13.744 8.936 1.00 69.94 173 LEU A C 1
ATOM 1231 O O . LEU A 1 173 ? -6.995 -13.376 9.082 1.00 69.94 173 LEU A O 1
ATOM 1235 N N . GLU A 1 174 ? -5.382 -14.886 9.473 1.00 73.62 174 GLU A N 1
ATOM 1236 C CA . GLU A 1 174 ? -6.210 -15.777 10.303 1.00 73.62 174 GLU A CA 1
ATOM 1237 C C . GLU A 1 174 ? -6.488 -15.169 11.691 1.00 73.62 174 GLU A C 1
ATOM 1239 O O . GLU A 1 174 ? -7.632 -15.140 12.155 1.00 73.62 174 GLU A O 1
ATOM 1244 N N . GLY A 1 175 ? -5.473 -14.576 12.315 1.00 75.75 175 GLY A N 1
ATOM 1245 C CA . GLY A 1 175 ? -5.554 -13.825 13.562 1.00 75.75 175 GLY A CA 1
ATOM 1246 C C . GLY A 1 175 ? -6.398 -12.558 13.415 1.00 75.75 175 GLY A C 1
ATOM 1247 O O . GLY A 1 175 ? -7.256 -12.289 14.263 1.00 75.75 175 GLY A O 1
ATOM 1248 N N . LEU A 1 176 ? -6.250 -11.827 12.302 1.00 84.31 176 LEU A N 1
ATOM 1249 C CA . LEU A 1 176 ? -7.172 -10.751 11.926 1.00 84.31 176 LEU A CA 1
ATOM 1250 C C . LEU A 1 176 ? -8.602 -11.285 11.752 1.00 84.31 176 LEU A C 1
ATOM 1252 O O . LEU A 1 176 ? -9.550 -10.665 12.238 1.00 84.31 176 LEU A O 1
ATOM 1256 N N . ALA A 1 177 ? -8.778 -12.433 11.092 1.00 81.06 177 ALA A N 1
ATOM 1257 C CA . ALA A 1 177 ? -10.094 -13.012 10.845 1.00 81.06 177 ALA A CA 1
ATOM 1258 C C . ALA A 1 177 ? -10.794 -13.493 12.135 1.00 81.06 177 ALA A C 1
ATOM 1260 O O . ALA A 1 177 ? -12.025 -13.504 12.213 1.00 81.06 177 ALA A O 1
ATOM 1261 N N . ALA A 1 178 ? -10.036 -13.859 13.168 1.00 88.38 178 ALA A N 1
ATOM 1262 C CA . ALA A 1 178 ? -10.576 -14.226 14.474 1.00 88.38 178 ALA A CA 1
ATOM 1263 C C . ALA A 1 178 ? -10.927 -13.007 15.351 1.00 88.38 178 ALA A C 1
ATOM 1265 O O . ALA A 1 178 ? -11.751 -13.111 16.266 1.00 88.38 178 ALA A O 1
ATOM 1266 N N . ALA A 1 179 ? -10.319 -11.848 15.089 1.00 92.19 179 ALA A N 1
ATOM 1267 C CA . ALA A 1 179 ? -10.495 -10.648 15.893 1.00 92.19 179 ALA A CA 1
ATOM 1268 C C . ALA A 1 179 ? -11.781 -9.872 15.550 1.00 92.19 179 ALA A C 1
ATOM 1270 O O . ALA A 1 179 ? -12.321 -9.923 14.440 1.00 92.19 179 ALA A O 1
ATOM 1271 N N . SER A 1 180 ? -12.268 -9.091 16.523 1.00 93.00 180 SER A N 1
ATOM 1272 C CA . SER A 1 180 ? -13.349 -8.123 16.303 1.00 93.00 180 SER A CA 1
ATOM 1273 C C . SER A 1 180 ? -13.212 -6.867 17.173 1.00 93.00 180 SER A C 1
ATOM 1275 O O . SER A 1 180 ? -12.489 -6.849 18.173 1.00 93.00 180 SER A O 1
ATOM 1277 N N . GLY A 1 181 ? -13.914 -5.796 16.798 1.00 94.00 181 GLY A N 1
ATOM 1278 C CA . GLY A 1 181 ? -13.951 -4.537 17.539 1.00 94.00 181 GLY A CA 1
ATOM 1279 C C . GLY A 1 181 ? -12.582 -3.860 17.628 1.00 94.00 181 GLY A C 1
ATOM 1280 O O . GLY A 1 181 ? -11.818 -3.841 16.671 1.00 94.00 181 GLY A O 1
ATOM 1281 N N . THR A 1 182 ? -12.248 -3.309 18.795 1.00 93.94 182 THR A N 1
ATOM 1282 C CA . THR A 1 182 ? -10.997 -2.554 18.990 1.00 93.94 182 THR A CA 1
ATOM 1283 C C . THR A 1 182 ? -9.737 -3.406 18.843 1.00 93.94 182 THR A C 1
ATOM 1285 O O . THR A 1 182 ? -8.696 -2.879 18.467 1.00 93.94 182 THR A O 1
ATOM 1288 N N . GLN A 1 183 ? -9.813 -4.710 19.138 1.00 92.50 183 GLN A N 1
ATOM 1289 C CA . GLN A 1 183 ? -8.688 -5.624 18.920 1.00 92.50 183 GLN A CA 1
ATOM 1290 C C . GLN A 1 183 ? -8.443 -5.831 17.424 1.00 92.50 183 GLN A C 1
ATOM 1292 O O . GLN A 1 183 ? -7.299 -5.775 16.985 1.00 92.50 183 GLN A O 1
ATOM 1297 N N . PHE A 1 184 ? -9.517 -6.014 16.649 1.00 96.00 184 PHE A N 1
ATOM 1298 C CA . PHE A 1 184 ? -9.423 -6.086 15.194 1.00 96.00 184 PHE A CA 1
ATOM 1299 C C . PHE A 1 184 ? -8.827 -4.806 14.615 1.00 96.00 184 PHE A C 1
ATOM 1301 O O . PHE A 1 184 ? -7.901 -4.887 13.821 1.00 96.00 184 PHE A O 1
ATOM 1308 N N . ASP A 1 185 ? -9.303 -3.635 15.050 1.00 96.19 185 ASP A N 1
ATOM 1309 C CA . ASP A 1 185 ? -8.776 -2.353 14.576 1.00 96.19 185 ASP A CA 1
ATOM 1310 C C . ASP A 1 185 ? -7.256 -2.251 14.778 1.00 96.19 185 ASP A C 1
ATOM 1312 O O . ASP A 1 185 ? -6.549 -1.849 13.860 1.00 96.19 185 ASP A O 1
ATOM 1316 N N . ALA A 1 186 ? -6.741 -2.634 15.952 1.00 94.88 186 ALA A N 1
ATOM 1317 C CA . ALA A 1 186 ? -5.308 -2.573 16.239 1.00 94.88 186 ALA A CA 1
ATOM 1318 C C . ALA A 1 186 ? -4.489 -3.535 15.361 1.00 94.88 186 ALA A C 1
ATOM 1320 O O . ALA A 1 186 ? -3.491 -3.116 14.776 1.00 94.88 186 ALA A O 1
ATOM 1321 N N . LEU A 1 187 ? -4.931 -4.792 15.239 1.00 95.00 187 LEU A N 1
ATOM 1322 C CA . LEU A 1 187 ? -4.261 -5.802 14.412 1.00 95.00 187 LEU A CA 1
ATOM 1323 C C . LEU A 1 187 ? -4.293 -5.424 12.929 1.00 95.00 187 LEU A C 1
ATOM 1325 O O . LEU A 1 187 ? -3.272 -5.486 12.253 1.00 95.00 187 LEU A O 1
ATOM 1329 N N . TRP A 1 188 ? -5.443 -4.954 12.441 1.00 97.00 188 TRP A N 1
ATOM 1330 C CA . TRP A 1 188 ? -5.602 -4.506 11.062 1.00 97.00 188 TRP A CA 1
ATOM 1331 C C . TRP A 1 188 ? -4.718 -3.304 10.742 1.00 97.00 188 TRP A C 1
ATOM 1333 O O . TRP A 1 188 ? -4.041 -3.295 9.720 1.00 97.00 188 TRP A O 1
ATOM 1343 N N . LEU A 1 189 ? -4.684 -2.298 11.620 1.00 97.50 189 LEU A N 1
ATOM 1344 C CA . LEU A 1 189 ? -3.838 -1.121 11.423 1.00 97.50 189 LEU A CA 1
ATOM 1345 C C . LEU A 1 189 ? -2.352 -1.487 11.391 1.00 97.50 189 LEU A C 1
ATOM 1347 O O . LEU A 1 189 ? -1.632 -0.942 10.560 1.00 97.50 189 LEU A O 1
ATOM 1351 N N . GLN A 1 190 ? -1.904 -2.390 12.268 1.00 96.25 190 GLN A N 1
ATOM 1352 C CA . GLN A 1 190 ? -0.517 -2.854 12.287 1.00 96.25 190 GLN A CA 1
ATOM 1353 C C . GLN A 1 190 ? -0.166 -3.602 10.996 1.00 96.25 190 GLN A C 1
ATOM 1355 O O . GLN A 1 190 ? 0.766 -3.205 10.304 1.00 96.25 190 GLN A O 1
ATOM 1360 N N . HIS A 1 191 ? -0.975 -4.590 10.614 1.00 96.38 191 HIS A N 1
ATOM 1361 C CA . HIS A 1 191 ? -0.760 -5.372 9.397 1.00 96.38 191 HIS A CA 1
ATOM 1362 C C . HIS A 1 191 ? -0.730 -4.493 8.132 1.00 96.38 191 HIS A C 1
ATOM 1364 O O . HIS A 1 191 ? 0.157 -4.625 7.296 1.00 96.38 191 HIS A O 1
ATOM 1370 N N . MET A 1 192 ? -1.633 -3.511 8.021 1.00 97.75 192 MET A N 1
ATOM 1371 C CA . MET A 1 192 ? -1.631 -2.568 6.895 1.00 97.75 192 MET A CA 1
ATOM 1372 C C . MET A 1 192 ? -0.389 -1.663 6.870 1.00 97.75 192 MET A C 1
ATOM 1374 O O . MET A 1 192 ? 0.097 -1.331 5.792 1.00 97.75 192 MET A O 1
ATOM 1378 N N . ILE A 1 193 ? 0.142 -1.262 8.034 1.00 97.50 193 ILE A N 1
ATOM 1379 C CA . ILE A 1 193 ? 1.401 -0.500 8.115 1.00 97.50 193 ILE A CA 1
ATOM 1380 C C . ILE A 1 193 ? 2.572 -1.342 7.608 1.00 97.50 193 ILE A C 1
ATOM 1382 O O . ILE A 1 193 ? 3.446 -0.802 6.927 1.00 97.50 193 ILE A O 1
ATOM 1386 N N . ASP A 1 194 ? 2.598 -2.630 7.943 1.00 96.75 194 ASP A N 1
ATOM 1387 C CA . ASP A 1 194 ? 3.667 -3.536 7.528 1.00 96.75 194 ASP A CA 1
ATOM 1388 C C . ASP A 1 194 ? 3.617 -3.766 6.007 1.00 96.75 194 ASP A C 1
ATOM 1390 O O . ASP A 1 194 ? 4.623 -3.536 5.334 1.00 96.75 194 ASP A O 1
ATOM 1394 N N . LEU A 1 195 ? 2.430 -4.041 5.444 1.00 96.50 195 LEU A N 1
ATOM 1395 C CA . LEU A 1 195 ? 2.217 -4.126 3.990 1.00 96.50 195 LEU A CA 1
ATOM 1396 C C . LEU A 1 195 ? 2.649 -2.847 3.257 1.00 96.50 195 LEU A C 1
ATOM 1398 O O . LEU A 1 195 ? 3.386 -2.909 2.269 1.00 96.50 195 LEU A O 1
ATOM 1402 N N . ASP A 1 196 ? 2.227 -1.673 3.739 1.00 98.12 196 ASP A N 1
ATOM 1403 C CA . ASP A 1 196 ? 2.614 -0.396 3.131 1.00 98.12 196 ASP A CA 1
ATOM 1404 C C . ASP A 1 196 ? 4.127 -0.141 3.232 1.00 98.12 196 ASP A C 1
ATOM 1406 O O . ASP A 1 196 ? 4.704 0.463 2.330 1.00 98.12 196 ASP A O 1
ATOM 1410 N N . THR A 1 197 ? 4.785 -0.597 4.303 1.00 98.38 197 THR A N 1
ATOM 1411 C CA . THR A 1 197 ? 6.240 -0.449 4.470 1.00 98.38 197 THR A CA 1
ATOM 1412 C C . THR A 1 197 ? 6.992 -1.311 3.458 1.00 98.38 197 THR A C 1
ATOM 1414 O O . THR A 1 197 ? 7.859 -0.792 2.758 1.00 98.38 197 THR A O 1
ATOM 1417 N N . THR A 1 198 ? 6.592 -2.575 3.274 1.00 98.06 198 THR A N 1
ATOM 1418 C CA . THR A 1 198 ? 7.151 -3.441 2.220 1.00 98.06 198 THR A CA 1
ATOM 1419 C C . THR A 1 198 ? 6.962 -2.832 0.829 1.00 98.06 198 THR A C 1
ATOM 1421 O O . THR A 1 198 ? 7.863 -2.875 -0.009 1.00 98.06 198 THR A O 1
ATOM 1424 N N . HIS A 1 199 ? 5.809 -2.213 0.579 1.00 97.75 199 HIS A N 1
ATOM 1425 C CA . HIS A 1 199 ? 5.561 -1.503 -0.670 1.00 97.75 199 HIS A CA 1
ATOM 1426 C C . HIS A 1 199 ? 6.483 -0.298 -0.889 1.00 97.75 199 HIS A C 1
ATOM 1428 O O . HIS A 1 199 ? 6.887 -0.060 -2.029 1.00 97.75 199 HIS A O 1
ATOM 1434 N N . ILE A 1 200 ? 6.780 0.478 0.160 1.00 98.69 200 ILE A N 1
ATOM 1435 C CA . ILE A 1 200 ? 7.716 1.609 0.080 1.00 98.69 200 ILE A CA 1
ATOM 1436 C C . ILE A 1 200 ? 9.095 1.093 -0.323 1.00 98.69 200 ILE A C 1
ATOM 1438 O O . ILE A 1 200 ? 9.635 1.584 -1.310 1.00 98.69 200 ILE A O 1
ATOM 1442 N N . ASP A 1 201 ? 9.601 0.059 0.353 1.00 98.56 201 ASP A N 1
ATOM 1443 C CA . ASP A 1 201 ? 10.931 -0.499 0.088 1.00 98.56 201 ASP A CA 1
ATOM 1444 C C . ASP A 1 201 ? 11.057 -1.013 -1.358 1.00 98.56 201 ASP A C 1
ATOM 1446 O O . ASP A 1 201 ? 12.005 -0.679 -2.075 1.00 98.56 201 ASP A O 1
ATOM 1450 N N . LEU A 1 202 ? 10.063 -1.778 -1.829 1.00 98.31 202 LEU A N 1
ATOM 1451 C CA . LEU A 1 202 ? 10.034 -2.284 -3.206 1.00 98.31 202 LEU A CA 1
ATOM 1452 C C . LEU A 1 202 ? 9.958 -1.151 -4.237 1.00 98.31 202 LEU A C 1
ATOM 1454 O O . LEU A 1 202 ? 10.622 -1.212 -5.273 1.00 98.31 202 LEU A O 1
ATOM 1458 N N . ALA A 1 203 ? 9.136 -0.132 -3.977 1.00 98.56 203 ALA A N 1
ATOM 1459 C CA . ALA A 1 203 ? 8.938 0.979 -4.897 1.00 98.56 203 ALA A CA 1
ATOM 1460 C C . ALA A 1 203 ? 10.151 1.922 -4.945 1.00 98.56 203 ALA A C 1
ATOM 1462 O O . ALA A 1 203 ? 10.508 2.388 -6.024 1.00 98.56 203 ALA A O 1
ATOM 1463 N N . GLU A 1 204 ? 10.809 2.186 -3.817 1.00 98.56 204 GLU A N 1
ATOM 1464 C CA . GLU A 1 204 ? 12.048 2.968 -3.788 1.00 98.56 204 GLU A CA 1
ATOM 1465 C C . GLU A 1 204 ? 13.164 2.243 -4.544 1.00 98.56 204 GLU A C 1
ATOM 1467 O O . GLU A 1 204 ? 13.771 2.841 -5.433 1.00 98.56 204 GLU A O 1
ATOM 1472 N N . ASN A 1 205 ? 13.350 0.938 -4.306 1.00 98.44 205 ASN A N 1
ATOM 1473 C CA . ASN A 1 205 ? 14.324 0.143 -5.054 1.00 98.44 205 ASN A CA 1
ATOM 1474 C C . ASN A 1 205 ? 14.039 0.160 -6.566 1.00 98.44 205 ASN A C 1
ATOM 1476 O O . ASN A 1 205 ? 14.930 0.463 -7.356 1.00 98.44 205 ASN A O 1
ATOM 1480 N N . ALA A 1 206 ? 12.793 -0.096 -6.981 1.00 97.94 206 ALA A N 1
ATOM 1481 C CA . ALA A 1 206 ? 12.426 -0.063 -8.398 1.00 97.94 206 ALA A CA 1
ATOM 1482 C C . ALA A 1 206 ? 12.651 1.322 -9.025 1.00 97.94 206 ALA A C 1
ATOM 1484 O O . ALA A 1 206 ? 13.159 1.419 -10.138 1.00 97.94 206 ALA A O 1
ATOM 1485 N N . ALA A 1 207 ? 12.323 2.402 -8.306 1.00 98.06 207 ALA A N 1
ATOM 1486 C CA . ALA A 1 207 ? 12.561 3.765 -8.769 1.00 98.06 207 ALA A CA 1
ATOM 1487 C C . ALA A 1 207 ? 14.052 4.094 -8.936 1.00 98.06 207 ALA A C 1
ATOM 1489 O O . ALA A 1 207 ? 14.389 4.997 -9.705 1.00 98.06 207 ALA A O 1
ATOM 1490 N N . GLU A 1 208 ? 14.945 3.409 -8.224 1.00 97.69 208 GLU A N 1
ATOM 1491 C CA . GL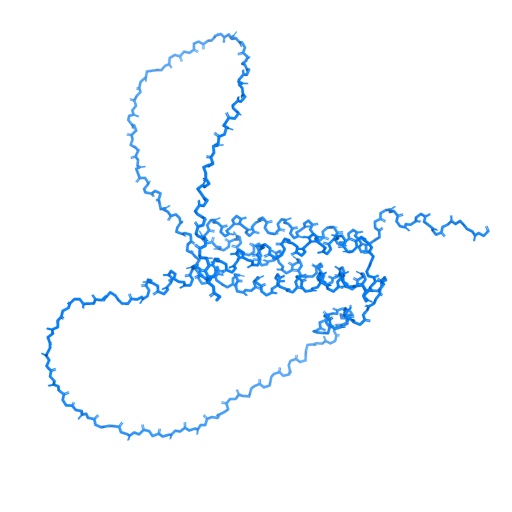U A 1 208 ? 16.389 3.572 -8.363 1.00 97.69 208 GLU A CA 1
ATOM 1492 C C . GLU A 1 208 ? 16.941 2.777 -9.550 1.00 97.69 208 GLU A C 1
ATOM 1494 O O . GLU A 1 208 ? 17.682 3.351 -10.359 1.00 97.69 208 GLU A O 1
ATOM 1499 N N . THR A 1 209 ? 16.543 1.508 -9.685 1.00 95.88 209 THR A N 1
ATOM 1500 C CA . THR A 1 209 ? 17.158 0.553 -10.619 1.00 95.88 209 THR A CA 1
ATOM 1501 C C . THR A 1 209 ? 16.587 0.600 -12.033 1.00 95.88 209 THR A C 1
ATOM 1503 O O . THR A 1 209 ? 17.349 0.456 -12.982 1.00 95.88 209 THR A O 1
ATOM 1506 N N . THR A 1 210 ? 15.286 0.864 -12.196 1.00 96.12 210 THR A N 1
ATOM 1507 C CA . THR A 1 210 ? 14.613 0.731 -13.500 1.00 96.12 210 THR A CA 1
ATOM 1508 C C . THR A 1 210 ? 15.140 1.698 -14.562 1.00 96.12 210 THR A C 1
ATOM 1510 O O . THR A 1 210 ? 15.260 2.905 -14.326 1.00 96.12 210 THR A O 1
ATOM 1513 N N . GLU A 1 211 ? 15.385 1.223 -15.781 1.00 94.25 211 GLU A N 1
ATOM 1514 C CA . GLU A 1 211 ? 15.649 2.106 -16.926 1.00 94.25 211 GLU A CA 1
ATOM 1515 C C . GLU A 1 211 ? 14.355 2.669 -17.547 1.00 94.25 211 GLU A C 1
ATOM 1517 O O . GLU A 1 211 ? 14.404 3.658 -18.285 1.00 94.25 211 GLU A O 1
ATOM 1522 N N . ASN A 1 212 ? 13.190 2.106 -17.204 1.00 95.12 212 ASN A N 1
ATOM 1523 C CA . ASN A 1 212 ? 11.894 2.527 -17.722 1.00 95.12 212 ASN A CA 1
ATOM 1524 C C . ASN A 1 212 ? 11.401 3.811 -17.011 1.00 95.12 212 ASN A C 1
ATOM 1526 O O . ASN A 1 212 ? 11.079 3.788 -15.817 1.00 95.12 212 ASN A O 1
ATOM 1530 N N . PRO A 1 213 ? 11.295 4.961 -17.711 1.00 95.56 213 PRO A N 1
ATOM 1531 C CA . PRO A 1 213 ? 10.909 6.222 -17.080 1.00 95.56 213 PRO A CA 1
ATOM 1532 C C . PRO A 1 213 ? 9.462 6.228 -16.566 1.00 95.56 213 PRO A C 1
ATOM 1534 O O . PRO A 1 213 ? 9.187 6.893 -15.567 1.00 95.56 213 PRO A O 1
ATOM 1537 N N . GLU A 1 214 ? 8.549 5.490 -17.209 1.00 96.12 214 GLU A N 1
ATOM 1538 C CA . GLU A 1 214 ? 7.153 5.382 -16.766 1.00 96.12 214 GLU A CA 1
ATOM 1539 C C . GLU A 1 214 ? 7.057 4.571 -15.469 1.00 96.12 214 GLU A C 1
ATOM 1541 O O . GLU A 1 214 ? 6.373 4.986 -14.528 1.00 96.12 214 GLU A O 1
ATOM 1546 N N . LEU A 1 215 ? 7.804 3.461 -15.376 1.00 96.81 215 LEU A N 1
ATOM 1547 C CA . LEU A 1 215 ? 7.880 2.680 -14.142 1.00 96.81 215 LEU A CA 1
ATOM 1548 C C . LEU A 1 215 ? 8.524 3.489 -13.014 1.00 96.81 215 LEU A C 1
ATOM 1550 O O . LEU A 1 215 ? 8.019 3.477 -11.892 1.00 96.81 215 LEU A O 1
ATOM 1554 N N . ARG A 1 216 ? 9.589 4.245 -13.311 1.00 97.75 216 ARG A N 1
ATOM 1555 C CA . ARG A 1 216 ? 10.253 5.118 -12.334 1.00 97.75 216 ARG A CA 1
ATOM 1556 C C . ARG A 1 216 ? 9.291 6.146 -11.742 1.00 97.75 216 ARG A C 1
ATOM 1558 O O . ARG A 1 216 ? 9.236 6.307 -10.523 1.00 97.75 216 ARG A O 1
ATOM 1565 N N . GLU A 1 217 ? 8.525 6.841 -12.584 1.00 97.88 217 GLU A N 1
ATOM 1566 C CA . GLU A 1 217 ? 7.537 7.823 -12.122 1.00 97.88 217 GLU A CA 1
ATOM 1567 C C . GLU A 1 217 ? 6.439 7.161 -11.282 1.00 97.88 217 GLU A C 1
ATOM 1569 O O . GLU A 1 217 ? 6.097 7.655 -10.201 1.00 97.88 217 GLU A O 1
ATOM 1574 N N . PHE A 1 218 ? 5.927 6.016 -11.738 1.00 97.81 218 PHE A N 1
ATOM 1575 C CA . PHE A 1 218 ? 4.935 5.256 -10.990 1.00 97.81 218 PHE A CA 1
ATOM 1576 C C . PHE A 1 218 ? 5.446 4.820 -9.616 1.00 97.81 218 PHE A C 1
ATOM 1578 O O . PHE A 1 218 ? 4.754 5.029 -8.619 1.00 97.81 218 PHE A O 1
ATOM 1585 N N . ALA A 1 219 ? 6.651 4.258 -9.549 1.00 98.44 219 ALA A N 1
ATOM 1586 C CA . ALA A 1 219 ? 7.239 3.749 -8.321 1.00 98.44 219 ALA A CA 1
ATOM 1587 C C . ALA A 1 219 ? 7.460 4.878 -7.294 1.00 98.44 219 ALA A C 1
ATOM 1589 O O . ALA A 1 219 ? 7.043 4.757 -6.140 1.00 98.44 219 ALA A O 1
ATOM 1590 N N . LEU A 1 220 ? 7.965 6.042 -7.722 1.00 98.62 220 LEU A N 1
ATOM 1591 C CA . LEU A 1 220 ? 8.081 7.227 -6.856 1.00 98.62 220 LEU A CA 1
ATOM 1592 C C . LEU A 1 220 ? 6.721 7.700 -6.321 1.00 98.62 220 LEU A C 1
ATOM 1594 O O . LEU A 1 220 ? 6.583 8.052 -5.143 1.00 98.62 220 LEU A O 1
ATOM 1598 N N . GLN A 1 221 ? 5.697 7.717 -7.177 1.00 98.56 221 GLN A N 1
ATOM 1599 C CA . GLN A 1 221 ? 4.348 8.104 -6.772 1.00 98.56 221 GLN A CA 1
ATOM 1600 C C . GLN A 1 221 ? 3.729 7.074 -5.813 1.00 98.56 221 GLN A C 1
ATOM 1602 O O . GLN A 1 221 ? 3.062 7.470 -4.850 1.00 98.56 221 GLN A O 1
ATOM 1607 N N . ALA A 1 222 ? 3.979 5.781 -6.030 1.00 98.00 222 ALA A N 1
ATOM 1608 C CA . ALA A 1 222 ? 3.543 4.703 -5.151 1.00 98.00 222 ALA A CA 1
ATOM 1609 C C . ALA A 1 222 ? 4.194 4.819 -3.764 1.00 98.00 222 ALA A C 1
ATOM 1611 O O . ALA A 1 222 ? 3.462 4.890 -2.775 1.00 98.00 222 ALA A O 1
ATOM 1612 N N . ALA A 1 223 ? 5.524 4.956 -3.681 1.00 98.62 223 ALA A N 1
ATOM 1613 C CA . ALA A 1 223 ? 6.249 5.143 -2.418 1.00 98.62 223 ALA A CA 1
ATOM 1614 C C . ALA A 1 223 ? 5.709 6.349 -1.631 1.00 98.62 223 ALA A C 1
ATOM 1616 O O . ALA A 1 223 ? 5.385 6.268 -0.439 1.00 98.62 223 ALA A O 1
ATOM 1617 N N . LYS A 1 224 ? 5.492 7.476 -2.321 1.00 98.69 224 LYS A N 1
ATOM 1618 C CA . LYS A 1 224 ? 4.911 8.683 -1.722 1.00 98.69 224 LYS A CA 1
ATOM 1619 C C . LYS A 1 224 ? 3.494 8.462 -1.187 1.00 98.69 224 LYS A C 1
ATOM 1621 O O . LYS A 1 224 ? 3.128 9.076 -0.175 1.00 98.69 224 LYS A O 1
ATOM 1626 N N . GLN A 1 225 ? 2.672 7.673 -1.875 1.00 98.44 225 GLN A N 1
ATOM 1627 C CA . GLN A 1 225 ? 1.311 7.381 -1.436 1.00 98.44 225 GLN A CA 1
ATOM 1628 C C . GLN A 1 225 ? 1.305 6.442 -0.228 1.00 98.44 225 GLN A C 1
ATOM 1630 O O . GLN A 1 225 ? 0.690 6.789 0.777 1.00 98.44 225 GLN A O 1
ATOM 1635 N N . HIS A 1 226 ? 2.058 5.344 -0.268 1.00 98.50 226 HIS A N 1
ATOM 1636 C CA . HIS A 1 226 ? 2.169 4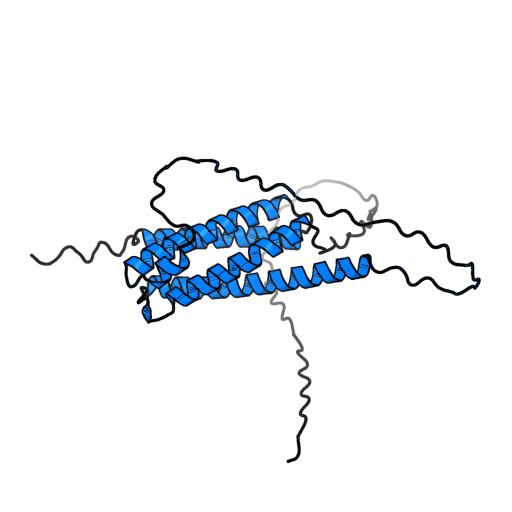.428 0.869 1.00 98.50 226 HIS A CA 1
ATOM 1637 C C . HIS A 1 226 ? 2.726 5.129 2.111 1.00 98.50 226 HIS A C 1
ATOM 1639 O O . HIS A 1 226 ? 2.211 4.971 3.212 1.00 98.50 226 HIS A O 1
ATOM 1645 N N . THR A 1 227 ? 3.682 6.049 1.948 1.00 98.75 227 THR A N 1
ATOM 1646 C CA . THR A 1 227 ? 4.172 6.858 3.078 1.00 98.75 227 THR A CA 1
ATOM 1647 C C . THR A 1 227 ? 3.057 7.724 3.696 1.00 98.75 227 THR A C 1
ATOM 1649 O O . THR A 1 227 ? 3.060 7.998 4.900 1.00 98.75 227 THR A O 1
ATOM 1652 N N . GLN A 1 228 ? 2.097 8.208 2.897 1.00 98.44 228 GLN A N 1
ATOM 1653 C CA . GLN A 1 228 ? 0.925 8.926 3.418 1.00 98.44 228 GLN A CA 1
ATOM 1654 C C . GLN A 1 228 ? -0.030 7.985 4.156 1.00 98.44 228 GLN A C 1
ATOM 1656 O O . GLN A 1 228 ? -0.510 8.356 5.229 1.00 98.44 228 GLN A O 1
ATOM 1661 N N . GLU A 1 229 ? -0.262 6.792 3.610 1.00 98.12 229 GLU A N 1
ATOM 1662 C CA . GLU A 1 229 ? -1.108 5.750 4.200 1.00 98.12 229 GLU A CA 1
ATOM 1663 C C . GLU A 1 229 ? -0.539 5.302 5.557 1.00 98.12 229 GLU A C 1
ATOM 1665 O O . GLU A 1 229 ? -1.229 5.445 6.566 1.00 98.12 229 GLU A O 1
ATOM 1670 N N . VAL A 1 230 ? 0.759 4.985 5.654 1.00 98.44 230 VAL A N 1
ATOM 1671 C CA . VAL A 1 230 ? 1.446 4.679 6.928 1.00 98.44 230 VAL A CA 1
ATOM 1672 C C . VAL A 1 230 ? 1.253 5.783 7.969 1.00 98.44 230 VAL A C 1
ATOM 1674 O O . VAL A 1 230 ? 0.964 5.506 9.136 1.00 98.44 230 VAL A O 1
ATOM 1677 N N . ARG A 1 231 ? 1.387 7.062 7.584 1.00 98.25 231 ARG A N 1
ATOM 1678 C CA . ARG A 1 231 ? 1.165 8.178 8.524 1.00 98.25 231 ARG A CA 1
ATOM 1679 C C . ARG A 1 231 ? -0.278 8.230 9.017 1.00 98.25 231 ARG A C 1
ATOM 1681 O O . ARG A 1 231 ? -0.498 8.465 10.205 1.00 98.25 231 ARG A O 1
ATOM 1688 N N . GLN A 1 232 ? -1.245 8.029 8.124 1.00 97.94 232 GLN A N 1
ATOM 1689 C CA . GLN A 1 232 ? -2.661 7.982 8.478 1.00 97.94 232 GLN A CA 1
ATOM 1690 C C . GLN A 1 232 ? -2.957 6.803 9.416 1.00 97.94 232 GLN A C 1
ATOM 1692 O O . GLN A 1 232 ? -3.591 7.002 10.453 1.00 97.94 232 GLN A O 1
ATOM 1697 N N . LEU A 1 233 ? -2.472 5.604 9.094 1.00 97.44 233 LEU A N 1
ATOM 1698 C CA . LEU A 1 233 ? -2.704 4.386 9.870 1.00 97.44 233 LEU A CA 1
ATOM 1699 C C . LEU A 1 233 ? -2.068 4.474 11.267 1.00 97.44 233 LEU A C 1
ATOM 1701 O O . LEU A 1 233 ? -2.737 4.199 12.262 1.00 97.44 233 LEU A O 1
ATOM 1705 N N . ARG A 1 234 ? -0.834 4.986 11.386 1.00 97.38 234 ARG A N 1
ATOM 1706 C CA . ARG A 1 234 ? -0.184 5.237 12.691 1.00 97.38 234 ARG A CA 1
ATOM 1707 C C . ARG A 1 234 ? -0.942 6.258 13.545 1.00 97.38 234 ARG A C 1
ATOM 1709 O O . ARG A 1 234 ? -1.022 6.116 14.768 1.00 97.38 234 ARG A O 1
ATOM 1716 N N . ALA A 1 235 ? -1.520 7.286 12.920 1.00 96.50 235 ALA A N 1
ATOM 1717 C CA . ALA A 1 235 ? -2.351 8.257 13.628 1.00 96.50 235 ALA A CA 1
ATOM 1718 C C . ALA A 1 235 ? -3.650 7.626 14.164 1.00 96.50 235 ALA A C 1
ATOM 1720 O O . ALA A 1 235 ? -4.091 7.981 15.257 1.00 96.50 235 ALA A O 1
ATOM 1721 N N . LEU A 1 236 ? -4.238 6.677 13.427 1.00 94.94 236 LEU A N 1
ATOM 1722 C CA . LEU A 1 236 ? -5.389 5.899 13.892 1.00 94.94 236 LEU A CA 1
ATOM 1723 C C . LEU A 1 236 ? -5.009 4.945 15.034 1.00 94.94 236 LEU A C 1
ATOM 1725 O O . LEU A 1 236 ? -5.741 4.875 16.019 1.00 94.94 236 LEU A O 1
ATOM 1729 N N . LEU A 1 237 ? -3.851 4.282 14.947 1.00 91.81 237 LEU A N 1
ATOM 1730 C CA . LEU A 1 237 ? -3.388 3.309 15.946 1.00 91.81 237 LEU A CA 1
ATOM 1731 C C . LEU A 1 237 ? -3.108 3.958 17.309 1.00 91.81 237 LEU A C 1
ATOM 1733 O O . LEU A 1 237 ? -3.392 3.387 18.356 1.00 91.81 237 LEU A O 1
ATOM 1737 N N . THR A 1 238 ? -2.597 5.189 17.302 1.00 89.94 238 THR A N 1
ATOM 1738 C CA . THR A 1 238 ? -2.315 5.966 18.523 1.00 89.94 238 THR A CA 1
ATOM 1739 C C . THR A 1 238 ? -3.539 6.722 19.069 1.00 89.94 238 THR A C 1
ATOM 1741 O O . THR A 1 238 ? -3.421 7.456 20.050 1.00 89.94 238 THR A O 1
ATOM 1744 N N . GLY A 1 239 ? -4.720 6.551 18.457 1.00 73.00 239 GLY A N 1
ATOM 1745 C CA . GLY A 1 239 ? -5.993 7.155 18.876 1.00 73.00 239 GLY A CA 1
ATOM 1746 C C . GLY A 1 239 ? -6.189 8.625 18.486 1.00 73.00 239 GLY A C 1
ATOM 1747 O O . GLY A 1 239 ? -7.267 9.180 18.707 1.00 73.00 239 GLY A O 1
ATOM 1748 N N . GLY A 1 240 ? -5.185 9.272 17.883 1.00 56.62 240 GLY A N 1
ATOM 1749 C CA . GLY A 1 240 ? -5.189 10.707 17.591 1.00 56.62 240 GLY A CA 1
ATOM 1750 C C . GLY A 1 240 ? -5.491 11.600 18.818 1.00 56.62 240 GLY A C 1
ATOM 1751 O O . GLY A 1 240 ? -5.858 11.138 19.898 1.00 56.62 240 GLY A O 1
ATOM 1752 N N . PRO A 1 241 ? -5.369 12.930 18.706 1.00 48.88 241 PRO A N 1
ATOM 1753 C CA . PRO A 1 241 ? -5.632 13.834 19.830 1.00 48.88 241 PRO A CA 1
ATOM 1754 C C . PRO A 1 241 ? -7.111 13.927 20.277 1.00 48.88 241 PRO A C 1
ATOM 1756 O O . PRO A 1 241 ? -7.409 14.730 21.161 1.00 48.88 241 PRO A O 1
ATOM 1759 N N . ASP A 1 242 ? -8.044 13.148 19.712 1.00 51.69 242 ASP A N 1
ATOM 1760 C CA . ASP A 1 242 ? -9.486 13.320 19.965 1.00 51.69 242 ASP A CA 1
ATOM 1761 C C . ASP A 1 242 ? -10.125 12.256 20.879 1.00 51.69 242 ASP A C 1
ATOM 1763 O O . ASP A 1 242 ? -11.081 12.562 21.592 1.00 51.69 242 ASP A O 1
ATOM 1767 N N . ASP A 1 243 ? -9.560 11.046 20.979 1.00 51.97 243 ASP A N 1
ATOM 1768 C CA . ASP A 1 243 ? -10.192 9.947 21.737 1.00 51.97 243 ASP A CA 1
ATOM 1769 C C . ASP A 1 243 ? -9.902 9.988 23.260 1.00 51.97 243 ASP A C 1
ATOM 1771 O O . ASP A 1 243 ? -10.522 9.274 24.049 1.00 51.97 243 ASP A O 1
ATOM 1775 N N . SER A 1 244 ? -9.039 10.896 23.732 1.00 45.47 244 SER A N 1
ATOM 1776 C CA . SER A 1 244 ? -8.695 11.038 25.162 1.00 45.47 244 SER A CA 1
ATOM 1777 C C . SER A 1 244 ? -9.621 11.971 25.969 1.00 45.47 244 SER A C 1
ATOM 1779 O O . SER A 1 244 ? -9.475 12.082 27.190 1.00 45.47 244 SER A O 1
ATOM 1781 N N . ARG A 1 245 ? -10.623 12.610 25.341 1.00 52.34 245 ARG A N 1
ATOM 1782 C CA . ARG A 1 245 ? -11.572 13.519 26.028 1.00 52.34 245 ARG A CA 1
ATOM 1783 C C . ARG A 1 245 ? -12.846 12.857 26.571 1.00 52.34 245 ARG A C 1
ATOM 1785 O O . ARG A 1 245 ? -13.582 13.507 27.308 1.00 52.34 245 ARG A O 1
ATOM 1792 N N . GLY A 1 246 ? -13.094 11.577 26.285 1.00 44.34 246 GLY A N 1
ATOM 1793 C CA . GLY A 1 246 ? -14.312 10.874 26.725 1.00 44.34 246 GLY A CA 1
ATOM 1794 C C . GLY A 1 246 ? -14.256 10.226 28.117 1.00 44.34 246 GLY A C 1
ATOM 1795 O O . GLY A 1 246 ? -15.298 9.896 28.676 1.00 44.34 246 GLY A O 1
ATOM 1796 N N . ALA A 1 247 ? -13.066 10.044 28.704 1.00 48.44 247 ALA A N 1
ATOM 1797 C CA . ALA A 1 247 ? -12.890 9.186 29.886 1.00 48.44 247 ALA A CA 1
ATOM 1798 C C . ALA A 1 247 ? -12.829 9.919 31.244 1.00 48.44 247 ALA A C 1
ATOM 1800 O O . ALA A 1 247 ? -12.659 9.279 32.281 1.00 48.44 247 ALA A O 1
ATOM 1801 N N . LYS A 1 248 ? -12.975 11.251 31.288 1.00 49.78 248 LYS A N 1
ATOM 1802 C CA . LYS A 1 248 ? -12.959 12.020 32.548 1.00 49.78 248 LYS A CA 1
ATOM 1803 C C . LYS A 1 248 ? -14.259 12.786 32.753 1.00 49.78 248 LYS A C 1
ATOM 1805 O O . LYS A 1 248 ? -14.351 13.965 32.437 1.00 49.78 248 LYS A O 1
ATOM 1810 N N . GLY A 1 249 ? -15.258 12.121 33.325 1.00 49.59 249 GLY A N 1
ATOM 1811 C CA . GLY A 1 249 ? -16.471 12.810 33.754 1.00 49.59 249 GLY A CA 1
ATOM 1812 C C . GLY A 1 249 ? -17.586 11.883 34.198 1.00 49.59 249 GLY A C 1
ATOM 1813 O O . GLY A 1 249 ? -18.613 11.840 33.536 1.00 49.59 249 GLY A O 1
ATOM 1814 N N . LYS A 1 250 ? -17.373 11.139 35.291 1.00 45.41 250 LYS A N 1
ATOM 1815 C CA . LYS A 1 250 ? -18.424 10.600 36.176 1.00 45.41 250 LYS A CA 1
ATOM 1816 C C . LYS A 1 250 ? -17.776 9.920 37.384 1.00 45.41 250 LYS A C 1
ATOM 1818 O O . LYS A 1 250 ? -17.568 8.712 37.373 1.00 45.41 250 LYS A O 1
ATOM 1823 N N . ARG A 1 251 ? -17.444 10.706 38.405 1.00 47.19 251 ARG A N 1
ATOM 1824 C CA . ARG A 1 251 ? -17.484 10.301 39.815 1.00 47.19 251 ARG A CA 1
ATOM 1825 C C . ARG A 1 251 ? -17.887 11.518 40.627 1.00 47.19 251 ARG A C 1
ATOM 1827 O O . ARG A 1 251 ? -17.378 12.608 40.286 1.00 47.19 251 ARG A O 1
#

Organism: NCBI:txid1863

Solvent-accessible surface area (backbone atoms only — not comparable to full-atom values): 16061 Å² total; per-residue (Å²): 138,85,86,81,86,83,84,80,85,80,82,83,82,81,79,83,78,81,83,80,81,84,90,88,86,85,86,88,85,89,79,89,79,91,83,85,80,88,80,81,85,78,77,72,77,66,70,73,66,70,72,61,85,56,59,53,75,66,48,48,48,52,41,64,58,47,36,60,54,26,50,48,50,33,48,55,22,47,52,43,64,34,77,86,26,47,39,47,71,70,53,32,53,51,26,58,53,51,26,55,53,28,54,53,49,31,53,51,43,49,52,50,51,55,50,33,52,51,54,54,51,63,71,67,50,74,79,80,76,87,81,89,80,90,85,92,82,86,90,81,92,85,89,84,79,92,81,90,80,85,88,74,92,75,84,75,88,72,86,72,74,95,67,90,69,89,68,82,70,99,50,44,70,58,53,43,66,71,30,42,32,74,63,20,43,50,50,49,38,50,54,51,39,52,55,32,48,56,48,28,56,55,18,51,51,44,38,69,70,48,87,28,68,68,57,23,53,49,21,50,54,47,23,57,47,31,56,50,49,38,54,53,39,53,41,57,69,69,49,49,98,68,66,77,72,78,82,78,84,88,130

Foldseek 3Di:
DDDDDDDDDDDDDDDDDPPDDDDDDDDDDDDDDDDDDDDDDPPPPPVPPPLPLAFDPLSLVLLVVLLVLLVVLLVLLVLCCDVVQAHDPLSVVLSVVSNVVSVVVNVVSVVNNVVNVVVVVVVVDDDPDDDDDDDDDDDDDDDDDDDDDDDDDDDDPPCPDDPDPPDDPDCLVVCLNPHHDPVNLLSSLVVLLVSLVVLLVSLVVCLVPTSNVVSVVVSVVSNVVSVVSNVSSVCVNVVHPPPVPPPPDDD

Sequence (251 aa):
MTHHRFAAAVSLTCALALAGCGKSAPSPSPANTSRPASSHASAATSGAATADSTGDAEDLGYVAATIPLNDEIVEAARLALDPRHRASAKVQAAATQIRRTAEVRAAMLTSWRDEWTQNAEQTAAPTKATDPAKSPGKPSAGRHGAASASSSQLSSDEDMGDEERDGADPDDLEGLAAASGTQFDALWLQHMIDLDTTHIDLAENAAETTENPELREFALQAAKQHTQEVRQLRALLTGGPDDSRGAKGKR

Secondary structure (DSSP, 8-state):
------------------------PPP-----------------------------HHHHHHHHHHHHHHHHHHHHHHHHHSTTT---HHHHHHHHHHHHHHHHHHHHHHHHHHHHHHHHHHHHS-----------------------------------------S-SSSHHHHHHH--HHHHHHHHHHHHHHHHHHHHHHHHHHHHH---HHHHHHHHHHHHHHHHHHHHHHHHHTTGGGGGGSSS---

Mean predicted aligned error: 18.22 Å

Radius of gyration: 30.61 Å; Cα contacts (8 Å, |Δi|>4): 160; chains: 1; bounding box: 63×98×90 Å

Nearest PDB structures (foldseek):
  5ffd-assembly1_A  TM=8.896E-01  e=1.336E-03  Synechocystis sp. PCC 6803
  2qf9-assembly1_B  TM=8.271E-01  e=5.403E-03  Streptomyces coelicolor A3(2)
  2qf9-assembly1_A  TM=7.739E-01  e=3.448E-03  Streptomyces coelicolor A3(2)

InterPro domains:
  IPR005183 Domain of unknown function DUF305, CopM-like [PF03713] (59-237)
  IPR012347 Ferritin-like [G3DSA:1.20.1260.10] (47-238)

pLDDT: mean 73.8, std 24.19, range [32.59, 98.75]